Protein AF-A0A1V6BTS1-F1 (afdb_monomer_lite)

Secondary structure (DSSP, 8-state):
-----------------PPPPP--STTEEEEEEEEEE-----STT--SS---S--EEEEEETTT--EEEEE-BTTEEEEEEEESEEEEEEEEEEEEEPTTSS-EEEEEES---EEEEEPTTEEEEEEEEEE-----TT---------PPPHHHHHHHHHHHHHHT-TT-TTTTPEEEE-------------HHHHHHHHHHHHHHHHHHHHHHHHTT-HHHHHHHHHHHHHHHHHHHHHHHT-S-------HHHHHHHTT----HHHHHHHHHHHHHHHHHHHT---HHHHHT--HHHHHHHHHHHHHHHHHHHHHH-

Radius of gyration: 27.61 Å; chains: 1; bounding box: 52×54×92 Å

Sequence (318 aa):
MKHFLALLFIFSFIGCSTLPSPYKSGKTGCVAGKIRFITSRQFWSLKDGEYNDDIIVTVRNIATKKMYFNNSKNGYYFFYNLPIGDYELIKWRKKIELPGKDMSVYLSGDKITEKFSVSPASFTVLREVTAKVAIPKEFSYKNQVSYIYTDADIEEIKGAFTSNFDKKNQYQDYEWKYGSKSAISIEEKIPANQAINNLVSISDNDYISMEKLYKSGDFYLSFAFFHRILKNLLKAYYIKNVGENVTDTDDLKSLSDASKFEQSPDGAILFIDLTSLNETIKTGSADANFKNIFTKEYFQEYLNRVDQVRDKLKNLLK

pLDDT: mean 77.63, std 19.35, range [31.84, 98.5]

Foldseek 3Di:
DDDDPPPPPPPPCPPPVPFPQAPPPQFFFKEKEFEFEAEPDPDQNPDGDTPQWQKWWWKAFPPVRDIDIDIGDRRMTMDGGHGWHKMFGAKIWDWDDHPPDPDIAIDMQRDPGQMFTGGGLAYAYDYYHYDHDGDGPVDDDHDDDDDDDDVVRVVVRVVCCCPPPPVPCSSVVHHYDYRDCPPPPPPDPQPLLRLLVVLQVQLVVLLVVLVVCLVVVVLLVSLLSLLSNLVSLLQSLQCVQPRDPQDPDSQNLVSCVNSVPDDDPVLSVLSNVSSVSNVCSVVVVDDPVNSVCRGSVNSVVSVVSSVVSSVVSVVSSD

Structure (mmCIF, N/CA/C/O backbone):
data_AF-A0A1V6BTS1-F1
#
_entry.id   AF-A0A1V6BTS1-F1
#
loop_
_atom_site.group_PDB
_atom_site.id
_atom_site.type_symbol
_atom_site.label_atom_id
_atom_site.label_alt_id
_atom_site.label_comp_id
_atom_site.label_asym_id
_atom_site.label_entity_id
_atom_site.label_seq_id
_atom_site.pdbx_PDB_ins_code
_atom_site.Cartn_x
_atom_site.Cartn_y
_atom_site.Cartn_z
_atom_site.occupancy
_atom_site.B_iso_or_equiv
_atom_site.auth_seq_id
_atom_site.auth_comp_id
_atom_site.auth_asym_id
_atom_site.auth_atom_id
_atom_site.pdbx_PDB_model_num
ATOM 1 N N . MET A 1 1 ? 15.384 -34.020 64.892 1.00 40.88 1 MET A N 1
ATOM 2 C CA . MET A 1 1 ? 14.978 -33.855 63.477 1.00 40.88 1 MET A CA 1
ATOM 3 C C . MET A 1 1 ? 13.532 -33.360 63.478 1.00 40.88 1 MET A C 1
ATOM 5 O O . MET A 1 1 ? 12.642 -34.167 63.644 1.00 40.88 1 MET A O 1
ATOM 9 N N . LYS A 1 2 ? 13.235 -32.068 63.677 1.00 40.47 2 LYS A N 1
ATOM 10 C CA . LYS A 1 2 ? 13.241 -30.965 62.690 1.00 40.47 2 LYS A CA 1
ATOM 11 C C . LYS A 1 2 ? 12.577 -31.343 61.356 1.00 40.47 2 LYS A C 1
ATOM 13 O O . LYS A 1 2 ? 13.256 -31.437 60.343 1.00 40.47 2 LYS A O 1
ATOM 18 N N . HIS A 1 3 ? 11.259 -31.553 61.373 1.00 47.12 3 HIS A N 1
ATOM 19 C CA . HIS A 1 3 ? 10.451 -31.530 60.154 1.00 47.12 3 HIS A CA 1
ATOM 20 C C . HIS A 1 3 ? 10.033 -30.094 59.841 1.00 47.12 3 HIS A C 1
ATOM 22 O O . HIS A 1 3 ? 9.419 -29.397 60.645 1.00 47.12 3 HIS A O 1
ATOM 28 N N . PHE A 1 4 ? 10.487 -29.661 58.673 1.00 50.66 4 PHE A N 1
ATOM 29 C CA . PHE A 1 4 ? 10.397 -28.328 58.111 1.00 50.66 4 PHE A CA 1
ATOM 30 C C . PHE A 1 4 ? 9.001 -28.169 57.495 1.00 50.66 4 PHE A C 1
ATOM 32 O O . PHE A 1 4 ? 8.745 -28.622 56.382 1.00 50.66 4 PHE A O 1
ATOM 39 N N . LEU A 1 5 ? 8.074 -27.586 58.256 1.00 49.31 5 LEU A N 1
ATOM 40 C CA . LEU A 1 5 ? 6.754 -27.197 57.772 1.00 49.31 5 LEU A CA 1
ATOM 41 C C . LEU A 1 5 ? 6.925 -25.924 56.925 1.00 49.31 5 LEU A C 1
ATOM 43 O O . LEU A 1 5 ? 6.847 -24.806 57.430 1.00 49.31 5 LEU A O 1
ATOM 47 N N . ALA A 1 6 ? 7.252 -26.093 55.643 1.00 50.12 6 ALA A N 1
ATOM 48 C CA . ALA A 1 6 ? 7.292 -24.998 54.681 1.00 50.12 6 ALA A CA 1
ATOM 49 C C . ALA A 1 6 ? 5.851 -24.584 54.348 1.00 50.12 6 ALA A C 1
ATOM 51 O O . ALA A 1 6 ? 5.212 -25.134 53.453 1.00 50.12 6 ALA A O 1
ATOM 52 N N . LEU A 1 7 ? 5.329 -23.636 55.126 1.00 46.78 7 LEU A N 1
ATOM 53 C CA . LEU A 1 7 ? 4.065 -22.963 54.870 1.00 46.78 7 LEU A CA 1
ATOM 54 C C . LEU A 1 7 ? 4.216 -22.145 53.576 1.00 46.78 7 LEU A C 1
ATOM 56 O O . LEU A 1 7 ? 4.857 -21.094 53.551 1.00 46.78 7 LEU A O 1
ATOM 60 N N . LEU A 1 8 ? 3.669 -22.669 52.483 1.00 43.34 8 LEU A N 1
ATOM 61 C CA . LEU A 1 8 ? 3.636 -22.020 51.181 1.00 43.34 8 LEU A CA 1
ATOM 62 C C . LEU A 1 8 ? 2.639 -20.846 51.251 1.00 43.34 8 LEU A C 1
ATOM 64 O O . LEU A 1 8 ? 1.443 -21.014 51.025 1.00 43.34 8 LEU A O 1
ATOM 68 N N . PHE A 1 9 ? 3.117 -19.653 51.613 1.00 40.78 9 PHE A N 1
ATOM 69 C CA . PHE A 1 9 ? 2.358 -18.406 51.478 1.00 40.78 9 PHE A CA 1
ATOM 70 C C . PHE A 1 9 ? 2.196 -18.087 49.985 1.00 40.78 9 PHE A C 1
ATOM 72 O O . PHE A 1 9 ? 2.983 -17.351 49.392 1.00 40.78 9 PHE A O 1
ATOM 79 N N . ILE A 1 10 ? 1.164 -18.652 49.359 1.00 43.97 10 ILE A N 1
ATOM 80 C CA . ILE A 1 10 ? 0.647 -18.138 48.092 1.00 43.97 10 ILE A CA 1
ATOM 81 C C . ILE A 1 10 ? -0.065 -16.830 48.437 1.00 43.97 10 ILE A C 1
ATOM 83 O O . ILE A 1 10 ? -1.230 -16.816 48.828 1.00 43.97 10 ILE A O 1
ATOM 87 N N . PHE A 1 11 ? 0.660 -15.714 48.344 1.00 41.00 11 PHE A N 1
ATOM 88 C CA . PHE A 1 11 ? 0.036 -14.400 48.276 1.00 41.00 11 PHE A CA 1
ATOM 89 C C . PHE A 1 11 ? -0.753 -14.339 46.972 1.00 41.00 11 PHE A C 1
ATOM 91 O O . PHE A 1 11 ? -0.213 -14.055 45.903 1.00 41.00 11 PHE A O 1
ATOM 98 N N . SER A 1 12 ? -2.049 -14.616 47.067 1.00 39.50 12 SER A N 1
ATOM 99 C CA . SER A 1 12 ? -3.031 -14.211 46.075 1.00 39.50 12 SER A CA 1
ATOM 100 C C . SER A 1 12 ? -3.001 -12.685 46.017 1.00 39.50 12 SER A C 1
ATOM 102 O O . SER A 1 12 ? -3.729 -12.011 46.745 1.00 39.50 12 SER A O 1
ATOM 104 N N . PHE A 1 13 ? -2.126 -12.118 45.185 1.00 35.41 13 PHE A N 1
ATOM 105 C CA . PHE A 1 13 ? -2.240 -10.732 44.757 1.00 35.41 13 PHE A CA 1
ATOM 106 C C . PHE A 1 13 ? -3.528 -10.635 43.940 1.00 35.41 13 PHE A C 1
ATOM 108 O O . PHE A 1 13 ? -3.523 -10.706 42.713 1.00 35.41 13 PHE A O 1
ATOM 115 N N . ILE A 1 14 ? -4.657 -10.490 44.636 1.00 40.72 14 ILE A N 1
ATOM 116 C CA . ILE A 1 14 ? -5.854 -9.893 44.067 1.00 40.72 14 ILE A CA 1
ATOM 117 C C . ILE A 1 14 ? -5.424 -8.461 43.779 1.00 40.72 14 ILE A C 1
ATOM 119 O O . ILE A 1 14 ? -5.459 -7.597 44.654 1.00 40.72 14 ILE A O 1
ATOM 123 N N . GLY A 1 15 ? -4.881 -8.256 42.579 1.00 39.81 15 GLY A N 1
ATOM 124 C CA . GLY A 1 15 ? -4.493 -6.957 42.073 1.00 39.81 15 GLY A CA 1
ATOM 125 C C . GLY A 1 15 ? -5.742 -6.101 42.033 1.00 39.81 15 GLY A C 1
ATOM 126 O O . GLY A 1 15 ? -6.480 -6.110 41.053 1.00 39.81 15 GLY A O 1
ATOM 127 N N . CYS A 1 16 ? -6.009 -5.396 43.129 1.00 44.66 16 CYS A N 1
ATOM 128 C CA . CYS A 1 16 ? -6.958 -4.310 43.150 1.00 44.66 16 CYS A CA 1
ATOM 129 C C . CYS A 1 16 ? -6.375 -3.294 42.172 1.00 44.66 16 CYS A C 1
ATOM 131 O O . CYS A 1 16 ? -5.397 -2.618 42.485 1.00 44.66 16 CYS A O 1
ATOM 133 N N . SER A 1 17 ? -6.880 -3.291 40.938 1.00 50.47 17 SER A N 1
ATOM 134 C CA . SER A 1 17 ? -6.461 -2.375 39.887 1.00 50.47 17 SER A CA 1
ATOM 135 C C . SER A 1 17 ? -6.926 -0.980 40.291 1.00 50.47 17 SER A C 1
ATOM 137 O O . SER A 1 17 ? -7.981 -0.506 39.869 1.00 50.47 17 SER A O 1
ATOM 139 N N . THR A 1 18 ? -6.197 -0.353 41.209 1.00 60.31 18 THR A N 1
ATOM 140 C CA . THR A 1 18 ? -6.452 1.016 41.620 1.00 60.31 18 THR A CA 1
ATOM 141 C C . THR A 1 18 ? -6.135 1.894 40.427 1.00 60.31 18 THR A C 1
ATOM 143 O O . THR A 1 18 ? -4.997 1.891 39.950 1.00 60.31 18 THR A O 1
ATOM 146 N N . LEU A 1 19 ? -7.144 2.617 39.938 1.00 66.38 19 LEU A N 1
ATOM 147 C CA . LEU A 1 19 ? -6.950 3.651 38.931 1.00 66.38 19 LEU A CA 1
ATOM 148 C C . LEU A 1 19 ? -5.789 4.552 39.381 1.00 66.38 19 LEU A C 1
ATOM 150 O O . LEU A 1 19 ? -5.759 4.936 40.558 1.00 66.38 19 LEU A O 1
ATOM 154 N N . PRO A 1 20 ? -4.823 4.870 38.503 1.00 74.75 20 PRO A N 1
ATOM 155 C CA . PRO A 1 20 ? -3.784 5.814 38.864 1.00 74.75 20 PRO A CA 1
ATOM 156 C C . PRO A 1 20 ? -4.447 7.142 39.224 1.00 74.75 20 PRO A C 1
ATOM 158 O O . PRO A 1 20 ? -5.293 7.643 38.476 1.00 74.75 20 PRO A O 1
ATOM 161 N N . SER A 1 21 ? -4.064 7.704 40.371 1.00 75.38 21 SER A N 1
ATOM 162 C CA . SER A 1 21 ? -4.542 9.021 40.777 1.00 75.38 21 SER A CA 1
ATOM 163 C C . SER A 1 21 ? -4.259 10.032 39.658 1.00 75.38 21 SER A C 1
ATOM 165 O O . SER A 1 21 ? -3.164 9.996 39.077 1.00 75.38 21 SER A O 1
ATOM 167 N N . PRO A 1 22 ? -5.210 10.929 39.351 1.00 72.25 22 PRO A N 1
ATOM 168 C CA . PRO A 1 22 ? -5.028 11.943 38.326 1.00 72.25 22 PRO A CA 1
ATOM 169 C C . PRO A 1 22 ? -3.801 12.778 38.670 1.00 72.25 22 PRO A C 1
ATOM 171 O O . PRO A 1 22 ? -3.679 13.323 39.775 1.00 72.25 22 PRO A O 1
ATOM 174 N N . TYR A 1 23 ? -2.870 12.875 37.729 1.00 68.62 23 TYR A N 1
ATOM 175 C CA . TYR A 1 23 ? -1.690 13.693 37.927 1.00 68.62 23 TYR A CA 1
ATOM 176 C C . TYR A 1 23 ? -2.101 15.160 37.760 1.00 68.62 23 TYR A C 1
ATOM 178 O O . TYR A 1 23 ? -2.247 15.662 36.652 1.00 68.62 23 TYR A O 1
ATOM 186 N N . LYS A 1 24 ? -2.322 15.857 38.885 1.00 64.12 24 LYS A N 1
ATOM 187 C CA . LYS A 1 24 ? -2.791 17.260 38.932 1.00 64.12 24 LYS A CA 1
ATOM 188 C C . LYS A 1 24 ? -1.811 18.278 38.341 1.00 64.12 24 LYS A C 1
ATOM 190 O O . LYS A 1 24 ? -2.098 19.471 38.326 1.00 64.12 24 LYS A O 1
ATOM 195 N N . SER A 1 25 ? -0.638 17.847 37.882 1.00 64.25 25 SER A N 1
ATOM 196 C CA . SER A 1 25 ? 0.236 18.746 37.143 1.00 64.25 25 SER A CA 1
ATOM 197 C C . SER A 1 25 ? -0.404 18.996 35.776 1.00 64.25 25 SER A C 1
ATOM 199 O O . SER A 1 25 ? -0.748 18.039 35.084 1.00 64.25 25 SER A O 1
ATOM 201 N N . GLY A 1 26 ? -0.508 20.249 35.338 1.00 74.25 26 GLY A N 1
ATOM 202 C CA . GLY A 1 26 ? -0.934 20.604 33.977 1.00 74.25 26 GLY A CA 1
ATOM 203 C C . GLY A 1 26 ? 0.041 20.156 32.874 1.00 74.25 26 GLY A C 1
ATOM 204 O O . GLY A 1 26 ? 0.223 20.874 31.902 1.00 74.25 26 GLY A O 1
ATOM 205 N N . LYS A 1 27 ? 0.726 19.016 33.045 1.00 84.12 27 LYS A N 1
ATOM 206 C CA . LYS A 1 27 ? 1.720 18.424 32.138 1.00 84.12 27 LYS A CA 1
ATOM 207 C C . LYS A 1 27 ? 1.252 17.111 31.507 1.00 84.12 27 LYS A C 1
ATOM 209 O O . LYS A 1 27 ? 1.970 16.551 30.678 1.00 84.12 27 LYS A O 1
ATOM 214 N N . THR A 1 28 ? 0.086 16.606 31.903 1.00 86.81 28 THR A N 1
ATOM 215 C CA . THR A 1 28 ? -0.443 15.320 31.441 1.00 86.81 28 THR A CA 1
ATOM 216 C C . THR A 1 28 ? -1.925 15.400 31.094 1.00 86.81 28 THR A C 1
ATOM 218 O O . THR A 1 28 ? -2.654 16.226 31.644 1.00 86.81 28 THR A O 1
ATOM 221 N N . GLY A 1 29 ? -2.370 14.510 30.214 1.00 87.12 29 GLY A N 1
ATOM 222 C CA . GLY A 1 29 ? -3.775 14.294 29.885 1.00 87.12 29 GLY A CA 1
ATOM 223 C C . GLY A 1 29 ? -4.116 12.810 29.807 1.00 87.12 29 GLY A C 1
ATOM 224 O O . GLY A 1 29 ? -3.292 11.944 30.118 1.00 87.12 29 GLY A O 1
ATOM 225 N N . CYS A 1 30 ? -5.343 12.526 29.392 1.00 87.12 30 CYS A N 1
ATOM 226 C CA . CYS A 1 30 ? -5.847 11.181 29.180 1.00 87.12 30 CYS A CA 1
ATOM 227 C C . CYS A 1 30 ? -6.234 10.978 27.720 1.00 87.12 30 CYS A C 1
ATOM 229 O O . CYS A 1 30 ? -6.552 11.918 26.995 1.00 87.12 30 CYS A O 1
ATOM 231 N N . VAL A 1 31 ? -6.221 9.724 27.294 1.00 87.50 31 VAL A N 1
ATOM 232 C CA . VAL A 1 31 ? -6.699 9.313 25.977 1.00 87.50 31 VAL A CA 1
ATOM 233 C C . VAL A 1 31 ? -7.678 8.179 26.176 1.00 87.50 31 VAL A C 1
ATOM 235 O O . VAL A 1 31 ? -7.383 7.256 26.929 1.00 87.50 31 VAL A O 1
ATOM 238 N N . ALA A 1 32 ? -8.818 8.236 25.506 1.00 87.81 32 ALA A N 1
ATOM 239 C CA . ALA A 1 32 ? -9.811 7.176 25.520 1.00 87.81 32 ALA A CA 1
ATOM 240 C C . ALA A 1 32 ? -10.166 6.785 24.090 1.00 87.81 32 ALA A C 1
ATOM 242 O O . ALA A 1 32 ? -10.096 7.608 23.184 1.00 87.81 32 ALA A O 1
ATOM 243 N N . GLY A 1 33 ? -10.574 5.546 23.876 1.00 83.94 33 GLY A N 1
ATOM 244 C CA . GLY A 1 33 ? -11.120 5.134 22.592 1.00 83.94 33 GLY A CA 1
ATOM 245 C C . GLY A 1 33 ? -11.856 3.815 22.697 1.00 83.94 33 GLY A C 1
ATOM 246 O O . GLY A 1 33 ? -11.779 3.122 23.716 1.00 83.94 33 GLY A O 1
ATOM 247 N N . LYS A 1 34 ? -12.569 3.479 21.624 1.00 82.31 34 LYS A N 1
ATOM 248 C CA . LYS A 1 34 ? -13.300 2.221 21.484 1.00 82.31 34 LYS A CA 1
ATOM 249 C C . LYS A 1 34 ? -12.729 1.413 20.323 1.00 82.31 34 LYS A C 1
ATOM 251 O O . LYS A 1 34 ? -12.313 1.959 19.308 1.00 82.31 34 LYS A O 1
ATOM 256 N N . ILE A 1 35 ? -12.690 0.102 20.462 1.00 72.88 35 ILE A N 1
ATOM 257 C CA . ILE A 1 35 ? -12.295 -0.842 19.427 1.00 72.88 35 ILE A CA 1
ATOM 258 C C . ILE A 1 35 ? -13.428 -1.846 19.324 1.00 72.88 35 ILE A C 1
ATOM 260 O O . ILE A 1 35 ? -13.771 -2.486 20.317 1.00 72.88 35 ILE A O 1
ATOM 264 N N . ARG A 1 36 ? -13.995 -1.980 18.126 1.00 67.00 36 ARG A N 1
ATOM 265 C CA . ARG A 1 36 ? -14.950 -3.042 17.818 1.00 67.00 36 ARG A CA 1
ATOM 266 C C . ARG A 1 36 ? -14.344 -3.960 16.774 1.00 67.00 36 ARG A C 1
ATOM 268 O O . ARG A 1 36 ? -13.805 -3.527 15.761 1.00 67.00 36 ARG A O 1
ATOM 275 N N . PHE A 1 37 ? -14.475 -5.255 16.985 1.00 61.75 37 PHE A N 1
ATOM 276 C CA . PHE A 1 37 ? -14.142 -6.231 15.958 1.00 61.75 37 PHE A CA 1
ATOM 277 C C . PHE A 1 37 ? -15.428 -6.693 15.307 1.00 61.75 37 PHE A C 1
ATOM 279 O O . PHE A 1 37 ? -16.302 -7.210 15.990 1.00 61.75 37 PHE A O 1
ATOM 286 N N . ILE A 1 38 ? -15.533 -6.505 13.993 1.00 56.88 38 ILE A N 1
ATOM 287 C CA . ILE A 1 38 ? -16.651 -7.029 13.217 1.00 56.88 38 ILE A CA 1
ATOM 288 C C . ILE A 1 38 ? -16.051 -7.969 12.184 1.00 56.88 38 ILE A C 1
ATOM 290 O O . ILE A 1 38 ? -15.598 -7.545 11.121 1.00 56.88 38 ILE A O 1
ATOM 294 N N . THR A 1 39 ? -16.015 -9.258 12.507 1.00 53.97 39 THR A N 1
ATOM 295 C CA . THR A 1 39 ? -15.678 -10.289 11.527 1.00 53.97 39 THR A CA 1
ATOM 296 C C . THR A 1 39 ? -16.950 -10.671 10.783 1.00 53.97 39 THR A C 1
ATOM 298 O O . THR A 1 39 ? -17.982 -10.882 11.407 1.00 53.97 39 THR A O 1
ATOM 301 N N . SER A 1 40 ? -16.893 -10.753 9.455 1.00 41.78 40 SER A N 1
ATOM 302 C CA . SER A 1 40 ? -18.014 -11.216 8.622 1.00 41.78 40 SER A CA 1
ATOM 303 C C . SER A 1 40 ? -17.833 -12.656 8.126 1.00 41.78 40 SER A C 1
ATOM 305 O O . SER A 1 40 ? -18.434 -13.044 7.123 1.00 41.78 40 SER A O 1
ATOM 307 N N . ARG A 1 41 ? -16.937 -13.442 8.748 1.00 47.78 41 ARG A N 1
ATOM 308 C CA . ARG A 1 41 ? -16.562 -14.778 8.260 1.00 47.78 41 ARG A CA 1
ATOM 309 C C . ARG A 1 41 ? -16.314 -15.782 9.380 1.00 47.78 41 ARG A C 1
ATOM 311 O O . ARG A 1 41 ? -15.470 -15.571 10.244 1.00 47.78 41 ARG A O 1
ATOM 318 N N . GLN A 1 42 ? -16.911 -16.959 9.202 1.00 45.56 42 GLN A N 1
ATOM 319 C CA . GLN A 1 42 ? -16.630 -18.192 9.935 1.00 45.56 42 GLN A CA 1
ATOM 320 C C . GLN A 1 42 ? -15.355 -18.872 9.407 1.00 45.56 42 GLN A C 1
ATOM 322 O O . GLN A 1 42 ? -15.416 -19.897 8.733 1.00 45.56 42 GLN A O 1
ATOM 327 N N . PHE A 1 43 ? -14.175 -18.317 9.671 1.00 41.59 43 PHE A N 1
ATOM 328 C CA . PHE A 1 43 ? -12.934 -19.086 9.519 1.00 41.59 43 PHE A CA 1
ATOM 329 C C . PHE A 1 43 ? -12.445 -19.508 10.910 1.00 41.59 43 PHE A C 1
ATOM 331 O O . PHE A 1 43 ? -12.299 -18.684 11.806 1.00 41.59 43 PHE A O 1
ATOM 338 N N . TRP A 1 44 ? -12.183 -20.809 11.085 1.00 45.78 44 TRP A N 1
ATOM 339 C CA . TRP A 1 44 ? -11.448 -21.363 12.233 1.00 45.78 44 TRP A CA 1
ATOM 340 C C . TRP A 1 44 ? -12.115 -21.145 13.598 1.00 45.78 44 TRP A C 1
ATOM 342 O O . TRP A 1 44 ? -11.451 -20.788 14.568 1.00 45.78 44 TRP A O 1
ATOM 352 N N . SER A 1 45 ? -13.426 -21.386 13.702 1.00 48.19 45 SER A N 1
ATOM 353 C CA . SER A 1 45 ? -14.199 -21.265 14.956 1.00 48.19 45 SER A CA 1
ATOM 354 C C . SER A 1 45 ? -14.207 -19.871 15.607 1.00 48.19 45 SER A C 1
ATOM 356 O O . SER A 1 45 ? -14.729 -19.719 16.712 1.00 48.19 45 SER A O 1
ATOM 358 N N . LEU A 1 46 ? -13.709 -18.841 14.913 1.00 48.00 46 LEU A N 1
ATOM 359 C CA . LEU A 1 46 ? -14.021 -17.455 15.241 1.00 48.00 46 LEU A CA 1
ATOM 360 C C . LEU A 1 46 ? -15.516 -17.260 14.973 1.00 48.00 46 LEU A C 1
ATOM 362 O O . LEU A 1 46 ? -15.963 -17.302 13.827 1.00 48.00 46 LEU A O 1
ATOM 366 N N . LYS A 1 47 ? -16.305 -17.172 16.045 1.00 51.28 47 LYS A N 1
ATOM 367 C CA . LYS A 1 47 ? -17.718 -16.814 15.947 1.00 51.28 47 LYS A CA 1
ATOM 368 C C . LYS A 1 47 ? -17.806 -15.342 15.567 1.00 51.28 47 LYS A C 1
ATOM 370 O O . LYS A 1 47 ? -17.059 -14.538 16.118 1.00 51.28 47 LYS A O 1
ATOM 375 N N . ASP A 1 48 ? -18.746 -14.997 14.695 1.00 45.38 48 ASP A N 1
ATOM 376 C CA . ASP A 1 48 ? -19.120 -13.599 14.510 1.00 45.38 48 ASP A CA 1
ATOM 377 C C . ASP A 1 48 ? -19.471 -13.015 15.886 1.00 45.38 48 ASP A C 1
ATOM 379 O O . ASP A 1 48 ? -20.286 -13.572 16.628 1.00 45.38 48 ASP A O 1
ATOM 383 N N . GLY A 1 49 ? -18.773 -11.953 16.273 1.00 53.16 49 GLY A N 1
ATOM 384 C CA . GLY A 1 49 ? -18.882 -11.401 17.613 1.00 53.16 49 GLY A CA 1
ATOM 385 C C . GLY A 1 49 ? -17.893 -10.275 17.863 1.00 53.16 49 GLY A C 1
ATOM 386 O O . GLY A 1 49 ? -16.867 -10.151 17.193 1.00 53.16 49 GLY A O 1
ATOM 387 N N . GLU A 1 50 ? -18.218 -9.443 18.846 1.00 57.72 50 GLU A N 1
ATOM 388 C CA . GLU A 1 50 ? -17.364 -8.341 19.262 1.00 57.72 50 GLU A CA 1
ATOM 389 C C . GLU A 1 50 ? -16.233 -8.859 20.168 1.00 57.72 50 GLU A C 1
ATOM 391 O O . GLU A 1 50 ? -16.447 -9.271 21.309 1.00 57.72 50 GLU A O 1
ATOM 396 N N . TYR A 1 51 ? -15.001 -8.852 19.659 1.00 65.25 51 TYR A N 1
ATOM 397 C CA . TYR A 1 51 ? -13.806 -9.222 20.423 1.00 65.25 51 TYR A CA 1
ATOM 398 C C . TYR A 1 51 ? -13.274 -8.022 21.201 1.00 65.25 51 TYR A C 1
ATOM 400 O O . TYR A 1 51 ? -12.322 -7.371 20.788 1.00 65.25 51 TYR A O 1
ATOM 408 N N . ASN A 1 52 ? -13.915 -7.722 22.320 1.00 66.06 52 ASN A N 1
ATOM 409 C CA . ASN A 1 52 ? -13.779 -6.437 22.997 1.00 66.06 52 ASN A CA 1
ATOM 410 C C . ASN A 1 52 ? -12.665 -6.394 24.075 1.00 66.06 52 ASN A C 1
ATOM 412 O O . ASN A 1 52 ? -12.175 -5.322 24.440 1.00 66.06 52 ASN A O 1
ATOM 416 N N . ASP A 1 53 ? -12.188 -7.539 24.555 1.00 71.62 53 ASP A N 1
ATOM 417 C CA . ASP A 1 53 ? -11.241 -7.604 25.680 1.00 71.62 53 ASP A CA 1
ATOM 418 C C . ASP A 1 53 ? -9.799 -7.900 25.264 1.00 71.62 53 ASP A C 1
ATOM 420 O O . ASP A 1 53 ? -9.560 -8.480 24.209 1.00 71.62 53 ASP A O 1
ATOM 424 N N . ASP A 1 54 ? -8.832 -7.528 26.106 1.00 79.12 54 ASP A N 1
ATOM 425 C CA . ASP A 1 54 ? -7.381 -7.775 25.989 1.00 79.12 54 ASP A CA 1
ATOM 426 C C . ASP A 1 54 ? -6.749 -7.404 24.640 1.00 79.12 54 ASP A C 1
ATOM 428 O O . ASP A 1 54 ? -5.818 -8.058 24.154 1.00 79.12 54 ASP A O 1
ATOM 432 N N . ILE A 1 55 ? -7.257 -6.354 24.003 1.00 77.44 55 ILE A N 1
ATOM 433 C CA . ILE A 1 55 ? -6.613 -5.768 22.836 1.00 77.44 55 ILE A CA 1
ATOM 434 C C . ILE A 1 55 ? -5.507 -4.850 23.353 1.00 77.44 55 ILE A C 1
ATOM 436 O O . ILE A 1 55 ? -5.784 -3.823 23.968 1.00 77.44 55 ILE A O 1
ATOM 440 N N . ILE A 1 56 ? -4.247 -5.190 23.096 1.00 83.56 56 ILE A N 1
ATOM 441 C CA . ILE A 1 56 ? -3.113 -4.325 23.432 1.00 83.56 56 ILE A CA 1
ATOM 442 C C . ILE A 1 56 ? -3.107 -3.167 22.445 1.00 83.56 56 ILE A C 1
ATOM 444 O O . ILE A 1 56 ? -2.792 -3.377 21.278 1.00 83.56 56 ILE A O 1
ATOM 448 N N . VAL A 1 57 ? -3.400 -1.960 22.904 1.00 83.75 57 VAL A N 1
ATOM 449 C CA . VAL A 1 57 ? -3.341 -0.710 22.145 1.00 83.75 57 VAL A CA 1
ATOM 450 C C . VAL A 1 57 ? -1.995 -0.041 22.387 1.00 83.75 57 VAL A C 1
ATOM 452 O O . VAL A 1 57 ? -1.512 0.011 23.516 1.00 83.75 57 VAL A O 1
ATOM 455 N N . THR A 1 58 ? -1.362 0.465 21.331 1.00 87.81 58 THR A N 1
ATOM 456 C CA . THR A 1 58 ? -0.052 1.121 21.391 1.00 87.81 58 THR A CA 1
ATOM 457 C C . THR A 1 58 ? -0.108 2.504 20.767 1.00 87.81 58 THR A C 1
ATOM 459 O O . THR A 1 58 ? -0.386 2.634 19.573 1.00 87.81 58 THR A O 1
ATOM 462 N N . VAL A 1 59 ? 0.246 3.520 21.554 1.00 88.19 59 VAL A N 1
ATOM 463 C CA . VAL A 1 59 ? 0.443 4.897 21.081 1.00 88.19 59 VAL A CA 1
ATOM 464 C C . VAL A 1 59 ? 1.916 5.287 21.208 1.00 88.19 59 VAL A C 1
ATOM 466 O O . VAL A 1 59 ? 2.611 4.837 22.121 1.00 88.19 59 VAL A O 1
ATOM 469 N N . ARG A 1 60 ? 2.415 6.127 20.302 1.00 91.19 60 ARG A N 1
ATOM 470 C CA . ARG A 1 60 ? 3.782 6.662 20.326 1.00 91.19 60 ARG A CA 1
ATOM 471 C C . ARG A 1 60 ? 3.750 8.168 20.312 1.00 91.19 60 ARG A C 1
ATOM 473 O O . ARG A 1 60 ? 3.124 8.766 19.450 1.00 91.19 60 ARG A O 1
ATOM 480 N N . ASN A 1 61 ? 4.476 8.772 21.239 1.00 91.62 61 ASN A N 1
ATOM 481 C CA . ASN A 1 61 ? 4.715 10.203 21.217 1.00 91.62 61 ASN A CA 1
ATOM 482 C C . ASN A 1 61 ? 5.605 10.544 20.006 1.00 91.62 61 ASN A C 1
ATOM 484 O O . ASN A 1 61 ? 6.684 9.970 19.842 1.00 91.62 61 ASN A O 1
ATOM 488 N N . ILE A 1 62 ? 5.158 11.457 19.145 1.00 85.81 62 ILE A N 1
ATOM 489 C CA . ILE A 1 62 ? 5.801 11.748 17.856 1.00 85.81 62 ILE A CA 1
ATOM 490 C C . ILE A 1 62 ? 7.180 12.382 18.052 1.00 85.81 62 ILE A C 1
ATOM 492 O O . ILE A 1 62 ? 8.109 12.034 17.317 1.00 85.81 62 ILE A O 1
ATOM 496 N N . ALA A 1 63 ? 7.321 13.271 19.038 1.00 87.19 63 ALA A N 1
ATOM 497 C CA . ALA A 1 63 ? 8.563 13.993 19.306 1.00 87.19 63 ALA A CA 1
ATOM 498 C C . ALA A 1 63 ? 9.617 13.088 19.959 1.00 87.19 63 ALA A C 1
ATOM 500 O O . ALA A 1 63 ? 10.739 12.977 19.475 1.00 87.19 63 ALA A O 1
ATOM 501 N N . THR A 1 64 ? 9.243 12.394 21.034 1.00 92.88 64 THR A N 1
ATOM 502 C CA . THR A 1 64 ? 10.177 11.588 21.842 1.00 92.88 64 THR A CA 1
ATOM 503 C C . THR A 1 64 ? 10.341 10.154 21.345 1.00 92.88 64 THR A C 1
ATOM 505 O O . THR A 1 64 ? 11.199 9.430 21.839 1.00 92.88 64 THR A O 1
ATOM 508 N N . LYS A 1 65 ? 9.483 9.706 20.418 1.00 91.38 65 LYS A N 1
ATOM 509 C CA . LYS A 1 65 ? 9.362 8.311 19.957 1.00 91.38 65 LYS A CA 1
ATOM 510 C C . LYS A 1 65 ? 9.040 7.293 21.061 1.00 91.38 65 LYS A C 1
ATOM 512 O O . LYS A 1 65 ? 9.008 6.094 20.784 1.00 91.38 65 LYS A O 1
ATOM 517 N N . LYS A 1 66 ? 8.742 7.740 22.286 1.00 92.38 66 LYS A N 1
ATOM 518 C CA . LYS A 1 66 ? 8.375 6.875 23.412 1.00 92.38 66 LYS A CA 1
ATOM 519 C C . LYS A 1 66 ? 7.028 6.196 23.159 1.00 92.38 66 LYS A C 1
ATOM 521 O O . LYS A 1 66 ? 6.074 6.851 22.740 1.00 92.38 66 LYS A O 1
ATOM 526 N N . MET A 1 67 ? 6.963 4.894 23.431 1.00 91.31 67 MET A N 1
ATOM 527 C CA . MET A 1 67 ? 5.762 4.071 23.270 1.00 91.31 67 MET A CA 1
ATOM 528 C C . MET A 1 67 ? 5.033 3.872 24.599 1.00 91.31 67 MET A C 1
ATOM 530 O O . MET A 1 67 ? 5.663 3.742 25.649 1.00 91.31 67 MET A O 1
ATOM 534 N N . TYR A 1 68 ? 3.709 3.802 24.523 1.00 91.06 68 TYR A N 1
ATOM 535 C CA . TYR A 1 68 ? 2.809 3.541 25.639 1.00 91.06 68 TYR A CA 1
ATOM 536 C C . TYR A 1 68 ? 1.841 2.435 25.238 1.00 91.06 68 TYR A C 1
ATOM 538 O O . TYR A 1 68 ? 1.378 2.401 24.097 1.00 91.06 68 TYR A O 1
ATOM 546 N N . PHE A 1 69 ? 1.526 1.549 26.181 1.00 91.19 69 PHE A N 1
ATOM 547 C CA . PHE A 1 69 ? 0.707 0.362 25.948 1.00 91.19 69 PHE A CA 1
ATOM 548 C C . PHE A 1 69 ? -0.425 0.306 26.965 1.00 91.19 69 PHE A C 1
ATOM 550 O O . PHE A 1 69 ? -0.196 0.585 28.141 1.00 91.19 69 PHE A O 1
ATOM 557 N N . ASN A 1 70 ? -1.623 -0.072 26.527 1.00 88.56 70 ASN A N 1
ATOM 558 C CA . ASN A 1 70 ? -2.690 -0.455 27.442 1.00 88.56 70 ASN A CA 1
ATOM 559 C C . ASN A 1 70 ? -3.576 -1.545 26.839 1.00 88.56 70 ASN A C 1
ATOM 561 O O . ASN A 1 70 ? -3.664 -1.660 25.621 1.00 88.56 70 ASN A O 1
ATOM 565 N N . ASN A 1 71 ? -4.223 -2.334 27.687 1.00 86.62 71 ASN A N 1
ATOM 566 C CA . ASN A 1 71 ? -5.196 -3.332 27.271 1.00 86.62 71 ASN A CA 1
ATOM 567 C C . ASN A 1 71 ? -6.586 -2.707 27.196 1.00 86.62 71 ASN A C 1
ATOM 569 O O . ASN A 1 71 ? -6.959 -1.896 28.047 1.00 86.62 71 ASN A O 1
ATOM 573 N N . SER A 1 72 ? -7.361 -3.110 26.195 1.00 83.88 72 SER A N 1
ATOM 574 C CA . SER A 1 72 ? -8.786 -2.828 26.180 1.00 83.88 72 SER A CA 1
ATOM 575 C C . SER A 1 72 ? -9.520 -3.653 27.237 1.00 83.88 72 SER A C 1
ATOM 577 O O . SER A 1 72 ? -9.113 -4.761 27.595 1.00 83.88 72 SER A O 1
ATOM 579 N N . LYS A 1 73 ? -10.648 -3.116 27.688 1.00 82.50 73 LYS A N 1
ATOM 580 C CA . LYS A 1 73 ? -11.643 -3.798 28.502 1.00 82.50 73 LYS A CA 1
ATOM 581 C C . LYS A 1 73 ? -13.027 -3.391 28.006 1.00 82.50 73 LYS A C 1
ATOM 583 O O . LYS A 1 73 ? -13.333 -2.204 27.916 1.00 82.50 73 LYS A O 1
ATOM 588 N N . ASN A 1 74 ? -13.847 -4.372 27.663 1.00 81.06 74 ASN A N 1
ATOM 589 C CA . ASN A 1 74 ? -15.146 -4.247 27.012 1.00 81.06 74 ASN A CA 1
ATOM 590 C C . ASN A 1 74 ? -15.107 -3.374 25.746 1.00 81.06 74 ASN A C 1
ATOM 592 O O . ASN A 1 74 ? -16.058 -2.669 25.437 1.00 81.06 74 ASN A O 1
ATOM 596 N N . GLY A 1 75 ? -13.995 -3.406 25.013 1.00 76.69 75 GLY A N 1
ATOM 597 C CA . GLY A 1 75 ? -13.790 -2.677 23.763 1.00 76.69 75 GLY A CA 1
ATOM 598 C C . GLY A 1 75 ? -13.193 -1.297 23.996 1.00 76.69 75 GLY A C 1
ATOM 599 O O . GLY A 1 75 ? -12.734 -0.666 23.054 1.00 76.69 75 GLY A O 1
ATOM 600 N N . TYR A 1 76 ? -13.121 -0.831 25.241 1.00 83.12 76 TYR A N 1
ATOM 601 C CA . TYR A 1 76 ? -12.607 0.491 25.575 1.00 83.12 76 TYR A CA 1
ATOM 602 C C . TYR A 1 76 ? -11.164 0.416 26.040 1.00 83.12 76 TYR A C 1
ATOM 604 O O . TYR A 1 76 ? -10.795 -0.483 26.791 1.00 83.12 76 TYR A O 1
ATOM 612 N N . TYR A 1 77 ? -10.349 1.385 25.650 1.00 86.56 77 TYR A N 1
ATOM 613 C CA . TYR A 1 77 ? -9.000 1.555 26.177 1.00 86.56 77 TYR A CA 1
ATOM 614 C C . TYR A 1 77 ? -8.823 2.974 26.703 1.00 86.56 77 TYR A C 1
ATOM 616 O O . TYR A 1 77 ? -9.373 3.927 26.153 1.00 86.56 77 TYR A O 1
ATOM 624 N N . PHE A 1 78 ? -8.030 3.106 27.765 1.00 87.69 78 PHE A N 1
ATOM 625 C CA . PHE A 1 78 ? -7.784 4.380 28.432 1.00 87.69 78 PHE A CA 1
ATOM 626 C C . PHE A 1 78 ? -6.300 4.529 28.727 1.00 87.69 78 PHE A C 1
ATOM 628 O O . PHE A 1 78 ? -5.747 3.731 29.469 1.00 87.69 78 PHE A O 1
ATOM 635 N N . PHE A 1 79 ? -5.629 5.541 28.199 1.00 87.69 79 PHE A N 1
ATOM 636 C CA . PHE A 1 79 ? -4.293 5.906 28.657 1.00 87.69 79 PHE A CA 1
ATOM 637 C C . PHE A 1 79 ? -4.409 7.042 29.662 1.00 87.69 79 PHE A C 1
ATOM 639 O O . PHE A 1 79 ? -4.904 8.118 29.333 1.00 87.69 79 PHE A O 1
ATOM 646 N N . TYR A 1 80 ? -3.929 6.802 30.875 1.00 87.75 80 TYR A N 1
ATOM 647 C CA . TYR A 1 80 ? -3.916 7.786 31.950 1.00 87.75 80 TYR A CA 1
ATOM 648 C C . TYR A 1 80 ? -2.557 8.470 32.026 1.00 87.75 80 TYR A C 1
ATOM 650 O O . TYR A 1 80 ? -1.525 7.830 31.810 1.00 87.75 80 TYR A O 1
ATOM 658 N N . ASN A 1 81 ? -2.554 9.745 32.412 1.00 87.00 81 ASN A N 1
ATOM 659 C CA . ASN A 1 81 ? -1.340 10.509 32.699 1.00 87.00 81 ASN A CA 1
ATOM 660 C C . ASN A 1 81 ? -0.320 10.508 31.539 1.00 87.00 81 ASN A C 1
ATOM 662 O O . ASN A 1 81 ? 0.894 10.471 31.762 1.00 87.00 81 ASN A O 1
ATOM 666 N N . LEU A 1 82 ? -0.796 10.552 30.291 1.00 87.38 82 LEU A N 1
ATOM 667 C CA . LEU A 1 82 ? 0.081 10.712 29.134 1.00 87.38 82 LEU A CA 1
ATOM 668 C C . LEU A 1 82 ? 0.680 12.120 29.136 1.00 87.38 82 LEU A C 1
ATOM 670 O O . LEU A 1 82 ? -0.073 13.082 29.297 1.00 87.38 82 LEU A O 1
ATOM 674 N N . PRO A 1 83 ? 2.000 12.278 28.933 1.00 90.38 83 PRO A N 1
ATOM 675 C CA . PRO A 1 83 ? 2.599 13.595 28.752 1.00 90.38 83 PRO A CA 1
ATOM 676 C C . PRO A 1 83 ? 1.916 14.374 27.628 1.00 90.38 83 PRO A C 1
ATOM 678 O O . PRO A 1 83 ? 1.554 13.794 26.605 1.00 90.38 83 PRO A O 1
ATOM 681 N N . ILE A 1 84 ? 1.769 15.684 27.790 1.00 86.19 84 ILE A N 1
ATOM 682 C CA . ILE A 1 84 ? 1.264 16.550 26.717 1.00 86.19 84 ILE A CA 1
ATOM 683 C C . ILE A 1 84 ? 2.153 16.422 25.479 1.00 86.19 84 ILE A C 1
ATOM 685 O O . ILE A 1 84 ? 3.378 16.319 25.577 1.00 86.19 84 ILE A O 1
ATOM 689 N N . GLY A 1 85 ? 1.523 16.446 24.311 1.00 86.94 85 GLY A N 1
ATOM 690 C CA . GLY A 1 85 ? 2.206 16.441 23.026 1.00 86.94 85 GLY A CA 1
ATOM 691 C C . GLY A 1 85 ? 1.409 15.710 21.963 1.00 86.94 85 GLY A C 1
ATOM 692 O 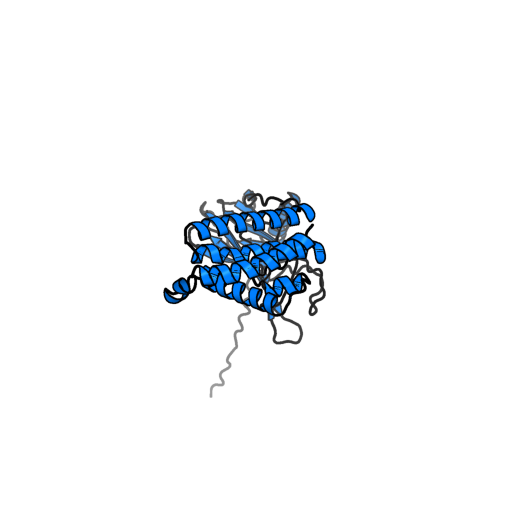O . GLY A 1 85 ? 0.272 15.293 22.193 1.00 86.94 85 GLY A O 1
ATOM 693 N N . ASP A 1 86 ? 2.040 15.542 20.808 1.00 85.31 86 ASP A N 1
ATOM 694 C CA . ASP A 1 86 ? 1.453 14.824 19.689 1.00 85.31 86 ASP A CA 1
ATOM 695 C C . ASP A 1 86 ? 1.826 13.351 19.734 1.00 85.31 86 ASP A C 1
ATOM 697 O O . ASP A 1 86 ? 2.963 12.963 20.025 1.00 85.31 86 ASP A O 1
ATOM 701 N N . TYR A 1 87 ? 0.848 12.528 19.409 1.00 87.25 87 TYR A N 1
ATOM 702 C CA . TYR A 1 87 ? 0.931 11.088 19.418 1.00 87.25 87 TYR A CA 1
ATOM 703 C C . TYR A 1 87 ? 0.436 10.539 18.100 1.00 87.25 87 TYR A C 1
ATOM 705 O O . TYR A 1 87 ? -0.340 11.165 17.383 1.00 87.25 87 TYR A O 1
ATOM 713 N N . GLU A 1 88 ? 0.871 9.328 17.811 1.00 85.19 88 GLU A N 1
ATOM 714 C CA . GLU A 1 88 ? 0.239 8.474 16.832 1.00 85.19 88 GLU A CA 1
ATOM 715 C C . GLU A 1 88 ? -0.209 7.181 17.508 1.00 85.19 88 GLU A C 1
ATOM 717 O O . GLU A 1 88 ? 0.562 6.539 18.229 1.00 85.19 88 GLU A O 1
ATOM 722 N N . LEU A 1 89 ? -1.459 6.787 17.284 1.00 82.19 89 LEU A N 1
ATOM 723 C CA . LEU A 1 89 ? -1.851 5.394 17.443 1.00 82.19 89 LEU A CA 1
ATOM 724 C C . LEU A 1 89 ? -1.022 4.616 16.418 1.00 82.19 89 LEU A C 1
ATOM 726 O O . LEU A 1 89 ? -0.931 5.061 15.282 1.00 82.19 89 LEU A O 1
ATOM 730 N N . ILE A 1 90 ? -0.329 3.549 16.819 1.00 77.06 90 ILE A N 1
ATOM 731 C CA . ILE A 1 90 ? 0.507 2.763 15.891 1.00 77.06 90 ILE A CA 1
ATOM 732 C C . ILE A 1 90 ? -0.142 1.423 15.602 1.00 77.06 90 ILE A C 1
ATOM 734 O O . ILE A 1 90 ? -0.147 0.944 14.470 1.00 77.06 90 ILE A O 1
ATOM 738 N N . LYS A 1 91 ? -0.573 0.754 16.670 1.00 72.81 91 LYS A N 1
ATOM 739 C CA . LYS A 1 91 ? -0.866 -0.665 16.614 1.00 72.81 91 LYS A CA 1
ATOM 740 C C . LYS A 1 91 ? -1.883 -1.039 17.664 1.00 72.81 91 LYS A C 1
ATOM 742 O O . LYS A 1 91 ? -1.872 -0.513 18.772 1.00 72.81 91 LYS A O 1
ATOM 747 N N . TRP A 1 92 ? -2.688 -2.028 17.323 1.00 70.56 92 TRP A N 1
ATOM 748 C CA . TRP A 1 92 ? -3.384 -2.842 18.298 1.00 70.56 92 TRP A CA 1
ATOM 749 C C . TRP A 1 92 ? -3.082 -4.323 18.036 1.00 70.56 92 TRP A C 1
ATOM 751 O O . TRP A 1 92 ? -2.778 -4.701 16.900 1.00 70.56 92 TRP A O 1
ATOM 761 N N . ARG A 1 93 ? -3.091 -5.159 19.079 1.00 70.25 93 ARG A N 1
ATOM 762 C CA . ARG A 1 93 ? -2.903 -6.616 18.974 1.00 70.25 93 ARG A CA 1
ATOM 763 C C . ARG A 1 93 ? -3.884 -7.348 19.878 1.00 70.25 93 ARG A C 1
ATOM 765 O O . ARG A 1 93 ? -3.879 -7.096 21.075 1.00 70.25 93 ARG A O 1
ATOM 772 N N . LYS A 1 94 ? -4.634 -8.312 19.347 1.00 73.62 94 LYS A N 1
ATOM 773 C CA . LYS A 1 94 ? -5.352 -9.311 20.152 1.00 73.62 94 LYS A CA 1
ATOM 774 C C . LYS A 1 94 ? -4.732 -10.676 19.901 1.00 73.62 94 LYS A C 1
ATOM 776 O O . LYS A 1 94 ? -4.624 -11.100 18.752 1.00 73.62 94 LYS A O 1
ATOM 781 N N . LYS A 1 95 ? -4.315 -11.353 20.970 1.00 73.62 95 LYS A N 1
ATOM 782 C CA . LYS A 1 95 ? -3.958 -12.773 20.924 1.00 73.62 95 LYS A CA 1
ATOM 783 C C . LYS A 1 95 ? -5.250 -13.582 21.043 1.00 73.62 95 LYS A C 1
ATOM 785 O O . LYS A 1 95 ? -6.037 -13.340 21.955 1.00 73.62 95 LYS A O 1
ATOM 790 N N . ILE A 1 96 ? -5.461 -14.515 20.127 1.00 69.31 96 ILE A N 1
ATOM 791 C CA . ILE A 1 96 ? -6.544 -15.492 20.175 1.00 69.31 96 ILE A CA 1
ATOM 792 C C . ILE A 1 96 ? -5.904 -16.864 20.320 1.00 69.31 96 ILE A C 1
ATOM 794 O O . ILE A 1 96 ? -5.108 -17.274 19.475 1.00 69.31 96 ILE A O 1
ATOM 798 N N . GLU A 1 97 ? -6.240 -17.554 21.402 1.00 69.69 97 GLU A N 1
ATOM 799 C CA . GLU A 1 97 ? -5.865 -18.949 21.611 1.00 69.69 97 GLU A CA 1
ATOM 800 C C . GLU A 1 97 ? -6.963 -19.836 21.030 1.00 69.69 97 GLU A C 1
ATOM 802 O O . GLU A 1 97 ? -8.149 -19.627 21.296 1.00 69.69 97 GLU A O 1
ATOM 807 N N . LEU A 1 98 ? -6.579 -20.783 20.174 1.00 62.50 98 LEU A N 1
ATOM 808 C CA . LEU A 1 98 ? -7.536 -21.680 19.536 1.00 62.50 98 LEU A CA 1
ATOM 809 C C . LEU A 1 98 ? -7.828 -22.874 20.459 1.00 62.50 98 LEU A C 1
ATOM 811 O O . LEU A 1 98 ? -6.884 -23.483 20.968 1.00 62.50 98 LEU A O 1
ATOM 815 N N . PRO A 1 99 ? -9.103 -23.262 20.653 1.00 61.03 99 PRO A N 1
ATOM 816 C CA . PRO A 1 99 ? -9.441 -24.422 21.469 1.00 61.03 99 PRO A CA 1
ATOM 817 C C . PRO A 1 99 ? -8.733 -25.689 20.970 1.00 61.03 99 PRO A C 1
ATOM 819 O O . PRO A 1 99 ? -8.812 -26.030 19.789 1.00 61.03 99 PRO A O 1
ATOM 822 N N . GLY A 1 100 ? -8.053 -26.395 21.876 1.00 66.62 100 GLY A N 1
ATOM 823 C CA . GLY A 1 100 ? -7.435 -27.693 21.586 1.00 66.62 100 GLY A CA 1
ATOM 824 C C . GLY A 1 100 ? -6.194 -27.652 20.686 1.00 66.62 100 GLY A C 1
ATOM 825 O O . GLY A 1 100 ? -5.825 -28.691 20.142 1.00 66.62 100 GLY A O 1
ATOM 826 N N . LYS A 1 101 ? -5.549 -26.490 20.503 1.00 55.41 101 LYS A N 1
ATOM 827 C CA . LYS A 1 101 ? -4.279 -26.373 19.768 1.00 55.41 101 LYS A CA 1
ATOM 828 C C . LYS A 1 101 ? -3.283 -25.492 20.525 1.00 55.41 101 LYS A C 1
ATOM 830 O O . LYS A 1 101 ? -3.657 -24.420 20.987 1.00 55.41 101 LYS A O 1
ATOM 835 N N . ASP A 1 102 ? -2.000 -25.864 20.511 1.00 61.91 102 ASP A N 1
ATOM 836 C CA . ASP A 1 102 ? -0.861 -25.014 20.919 1.00 61.91 102 ASP A CA 1
ATOM 837 C C . ASP A 1 102 ? -0.593 -23.895 19.890 1.00 61.91 102 ASP A C 1
ATOM 839 O O . ASP A 1 102 ? 0.533 -23.637 19.465 1.00 61.91 102 ASP A O 1
ATOM 843 N N . MET A 1 103 ? -1.652 -23.252 19.402 1.00 45.62 103 MET A N 1
ATOM 844 C CA . MET A 1 103 ? -1.588 -22.264 18.336 1.00 45.62 103 MET A CA 1
ATOM 845 C C . MET A 1 103 ? -2.266 -20.977 18.785 1.00 45.62 103 MET A C 1
ATOM 847 O O . MET A 1 103 ? -3.422 -20.962 19.205 1.00 45.62 103 MET A O 1
ATOM 851 N N . SER A 1 104 ? -1.527 -19.876 18.667 1.00 53.38 104 SER A N 1
ATOM 852 C CA . SER A 1 104 ? -2.016 -18.525 18.928 1.00 53.38 104 SER A CA 1
ATOM 853 C C . SER A 1 104 ? -2.071 -17.728 17.630 1.00 53.38 104 SER A C 1
ATOM 855 O O . SER A 1 104 ? -1.073 -17.634 16.916 1.00 53.38 104 SER A O 1
ATOM 857 N N . VAL A 1 105 ? -3.217 -17.116 17.345 1.00 52.34 105 VAL A N 1
ATOM 858 C CA . VAL A 1 105 ? -3.388 -16.177 16.231 1.00 52.34 105 VAL A CA 1
ATOM 859 C C . VAL A 1 105 ? -3.320 -14.759 16.782 1.00 52.34 105 VAL A C 1
ATOM 861 O O . VAL A 1 105 ? -3.924 -14.456 17.808 1.00 52.34 105 VAL A O 1
ATOM 864 N N . TYR A 1 106 ? -2.582 -13.877 16.113 1.00 60.31 106 TYR A N 1
ATOM 865 C CA . TYR A 1 106 ? -2.564 -12.458 16.454 1.00 60.31 106 TYR A CA 1
ATOM 866 C C . TYR A 1 106 ? -3.394 -11.690 15.436 1.00 60.31 106 TYR A C 1
ATOM 868 O O . TYR A 1 106 ? -3.050 -11.662 14.257 1.00 60.31 106 TYR A O 1
ATOM 876 N N . LEU A 1 107 ? -4.454 -11.034 15.897 1.00 61.91 107 LEU A N 1
ATOM 877 C CA . LEU A 1 107 ? -5.115 -9.993 15.123 1.00 61.91 107 LEU A CA 1
ATOM 878 C C . LEU A 1 107 ? -4.350 -8.694 15.345 1.00 61.91 107 LEU A C 1
ATOM 880 O O . LEU A 1 107 ? -4.186 -8.283 16.495 1.00 61.91 107 LEU A O 1
ATOM 884 N N . SER A 1 108 ? -3.886 -8.042 14.282 1.00 59.81 108 SER A N 1
ATOM 885 C CA . SER A 1 108 ? -3.290 -6.712 14.396 1.00 59.81 108 SER A CA 1
ATOM 886 C C . SER A 1 108 ? -3.609 -5.805 13.222 1.00 59.81 108 SER A C 1
ATOM 888 O O . SER A 1 108 ? -3.569 -6.229 12.072 1.00 59.81 108 SER A O 1
ATOM 890 N N . GLY A 1 109 ? -3.853 -4.528 13.509 1.00 59.94 109 GLY A N 1
ATOM 891 C CA . GLY A 1 109 ? -3.812 -3.463 12.512 1.00 59.94 109 GLY A CA 1
ATOM 892 C C . GLY A 1 109 ? -2.404 -2.884 12.460 1.00 59.94 109 GLY A C 1
ATOM 893 O O . GLY A 1 109 ? -1.990 -2.218 13.404 1.00 59.94 109 GLY A O 1
ATOM 894 N N . ASP A 1 110 ? -1.653 -3.150 11.391 1.00 48.34 110 ASP A N 1
ATOM 895 C CA . ASP A 1 110 ? -0.247 -2.726 11.298 1.00 48.34 110 ASP A CA 1
ATOM 896 C C . ASP A 1 110 ? -0.054 -1.269 10.841 1.00 48.34 110 ASP A C 1
ATOM 898 O O . ASP A 1 110 ? 1.076 -0.782 10.834 1.00 48.34 110 ASP A O 1
ATOM 902 N N . LYS A 1 111 ? -1.124 -0.551 10.467 1.00 51.88 111 LYS A N 1
ATOM 903 C CA . LYS A 1 111 ? -1.040 0.825 9.939 1.00 51.88 111 LYS A CA 1
ATOM 904 C C . LYS A 1 111 ? -2.290 1.669 10.202 1.00 51.88 111 LYS A C 1
ATOM 906 O O . LYS A 1 111 ? -2.843 2.259 9.280 1.00 51.88 111 LYS A O 1
ATOM 911 N N . ILE A 1 112 ? -2.749 1.747 11.446 1.00 57.44 112 ILE A N 1
ATOM 912 C CA . ILE A 1 112 ? -3.574 2.903 11.820 1.00 57.44 112 ILE A CA 1
ATOM 913 C C . ILE A 1 112 ? -2.566 3.942 12.259 1.00 57.44 112 ILE A C 1
ATOM 915 O O . ILE A 1 112 ? -1.997 3.759 13.317 1.00 57.44 112 ILE A O 1
ATOM 919 N N . THR A 1 113 ? -2.268 4.947 11.438 1.00 63.09 113 THR A N 1
ATOM 920 C CA . THR A 1 113 ? -1.426 6.082 11.848 1.00 63.09 113 THR A CA 1
ATOM 921 C C . THR A 1 113 ? -2.343 7.259 12.157 1.00 63.09 113 THR A C 1
ATOM 923 O O . THR A 1 113 ? -2.357 8.258 11.441 1.00 63.09 113 THR A O 1
ATOM 926 N N . GLU A 1 114 ? -3.184 7.113 13.182 1.00 70.62 114 GLU A N 1
ATOM 927 C CA . GLU A 1 114 ? -4.027 8.221 13.633 1.00 70.62 114 GLU A CA 1
ATOM 928 C C . GLU A 1 114 ? -3.190 9.141 14.509 1.00 70.62 114 GLU A C 1
ATOM 930 O O . GLU A 1 114 ? -2.703 8.723 15.559 1.00 70.62 114 GLU A O 1
ATOM 935 N N . LYS A 1 115 ? -3.004 10.384 14.060 1.00 80.88 115 LYS A N 1
ATOM 936 C CA . LYS A 1 115 ? -2.294 11.410 14.821 1.00 80.88 115 LYS A CA 1
ATOM 937 C C . LYS A 1 115 ? -3.277 12.189 15.681 1.00 80.88 115 LYS A C 1
ATOM 939 O O . LYS A 1 115 ? -4.319 12.606 15.185 1.00 80.88 115 LYS A O 1
ATOM 944 N N . PHE A 1 116 ? -2.924 12.418 16.937 1.00 81.25 116 PHE A N 1
ATOM 945 C CA . PHE A 1 116 ? -3.743 13.160 17.890 1.00 81.25 116 PHE A CA 1
ATOM 946 C C . PHE A 1 116 ? -2.869 13.917 18.889 1.00 81.25 116 PHE A C 1
ATOM 948 O O . PHE A 1 116 ? -1.703 13.576 19.082 1.00 81.25 116 PHE A O 1
ATOM 955 N N . SER A 1 117 ? -3.442 14.913 19.560 1.00 83.44 117 SER A N 1
ATOM 956 C CA . SER A 1 117 ? -2.743 15.698 20.581 1.00 83.44 117 SER A CA 1
ATOM 957 C C . SER A 1 117 ? -3.370 15.458 21.952 1.00 83.44 117 SER A C 1
ATOM 959 O O . SER A 1 117 ? -4.595 15.428 22.097 1.00 83.44 117 SER A O 1
ATOM 961 N N . VAL A 1 118 ? -2.529 15.286 22.968 1.00 81.69 118 VAL A N 1
ATOM 962 C CA . VAL A 1 118 ? -2.954 15.182 24.370 1.00 81.69 118 VAL A CA 1
ATOM 963 C C . VAL A 1 118 ? -2.837 16.555 25.005 1.00 81.69 118 VAL A C 1
ATOM 965 O O . VAL A 1 118 ? -1.740 17.107 25.074 1.00 81.69 118 VAL A O 1
ATOM 968 N N . SER A 1 119 ? -3.961 17.096 25.473 1.00 79.75 119 SER A N 1
ATOM 969 C CA . SER A 1 119 ? -4.009 18.378 26.181 1.00 79.75 119 SER A CA 1
ATOM 970 C C . SER A 1 119 ? -4.048 18.174 27.703 1.00 79.75 119 SER A C 1
ATOM 972 O O . SER A 1 119 ? -4.517 17.130 28.172 1.00 79.75 119 SER A O 1
ATOM 974 N N . PRO A 1 120 ? -3.571 19.150 28.497 1.00 82.88 120 PRO A N 1
ATOM 975 C CA . PRO A 1 120 ? -3.626 19.058 29.951 1.00 82.88 120 PRO A CA 1
ATOM 976 C C . PRO A 1 120 ? -5.055 18.870 30.460 1.00 82.88 120 PRO A C 1
ATOM 978 O O . PRO A 1 120 ? -5.968 19.512 29.946 1.00 82.88 120 PRO A O 1
ATOM 981 N N . ALA A 1 121 ? -5.220 18.020 31.480 1.00 78.88 121 ALA A N 1
ATOM 982 C CA . ALA A 1 121 ? -6.495 17.805 32.176 1.00 78.88 121 ALA A CA 1
ATOM 983 C C . ALA A 1 121 ? -7.686 17.552 31.226 1.00 78.88 121 ALA A C 1
ATOM 985 O O . ALA A 1 121 ? -8.792 18.046 31.433 1.00 78.88 121 ALA A O 1
ATOM 986 N N . SER A 1 122 ? -7.442 16.798 30.153 1.00 78.75 122 SER A N 1
ATOM 987 C CA . SER A 1 122 ? -8.452 16.485 29.145 1.00 78.75 122 SER A CA 1
ATOM 988 C C . SER A 1 122 ? -8.468 15.001 28.806 1.00 78.75 122 SER A C 1
ATOM 990 O O . SER A 1 122 ? -7.461 14.312 28.993 1.00 78.75 122 SER A O 1
ATOM 992 N N . PHE A 1 123 ? -9.603 14.516 28.313 1.00 77.12 123 PHE A N 1
ATOM 993 C CA . PHE A 1 123 ? -9.704 13.256 27.588 1.00 77.12 123 PHE A CA 1
ATOM 994 C C . PHE A 1 123 ? -9.678 13.537 26.096 1.00 77.12 123 PHE A C 1
ATOM 996 O O . PHE A 1 123 ? -10.614 14.124 25.563 1.00 77.12 123 PHE A O 1
ATOM 1003 N N . THR A 1 124 ? -8.639 13.072 25.413 1.00 77.75 124 THR A N 1
ATOM 1004 C CA . THR A 1 124 ? -8.637 12.999 23.953 1.00 77.75 124 THR A CA 1
ATOM 1005 C C . THR A 1 124 ? -9.302 11.691 23.528 1.00 77.75 124 THR A C 1
ATOM 1007 O O . THR A 1 124 ? -8.782 10.613 23.817 1.00 77.75 124 THR A O 1
ATOM 1010 N N . VAL A 1 125 ? -10.442 11.770 22.844 1.00 75.69 125 VAL A N 1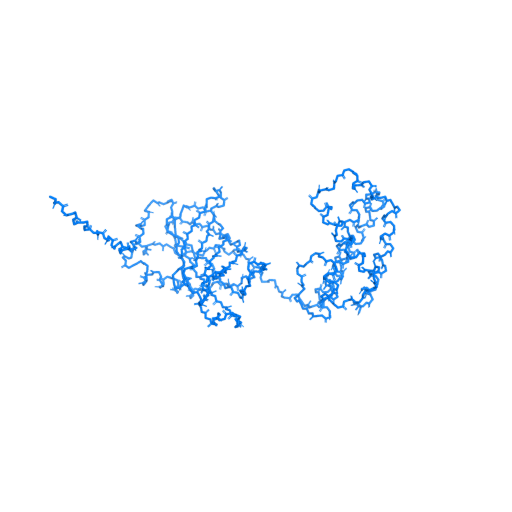
ATOM 1011 C CA . VAL A 1 125 ? -11.159 10.590 22.336 1.00 75.69 125 VAL A CA 1
ATOM 1012 C C . VAL A 1 125 ? -10.647 10.224 20.934 1.00 75.69 125 VAL A C 1
ATOM 1014 O O . VAL A 1 125 ? -10.649 11.075 20.042 1.00 75.69 125 VAL A O 1
ATOM 1017 N N . LEU A 1 126 ? -10.188 8.981 20.746 1.00 68.06 126 LEU A N 1
ATOM 1018 C CA . LEU A 1 126 ? -9.637 8.422 19.496 1.00 68.06 126 LEU A CA 1
ATOM 1019 C C . LEU A 1 126 ? -10.606 7.459 18.834 1.00 68.06 126 LEU A C 1
ATOM 1021 O O . LEU A 1 126 ? -11.251 6.716 19.564 1.00 68.06 126 LEU A O 1
ATOM 1025 N N . ARG A 1 127 ? -10.661 7.458 17.491 1.00 67.38 127 ARG A N 1
ATOM 1026 C CA . ARG A 1 127 ? -11.686 6.802 16.649 1.00 67.38 127 ARG A CA 1
ATOM 1027 C C . ARG A 1 127 ? -11.987 5.353 17.006 1.00 67.38 127 ARG A C 1
ATOM 1029 O O . ARG A 1 127 ? -11.112 4.605 17.444 1.00 67.38 127 ARG A O 1
ATOM 1036 N N . GLU A 1 128 ? -13.224 4.942 16.706 1.00 64.12 128 GLU A N 1
ATOM 1037 C CA . GLU A 1 128 ? -13.586 3.533 16.728 1.00 64.12 128 GLU A CA 1
ATOM 1038 C C . GLU A 1 128 ? -12.758 2.791 15.687 1.00 64.12 128 GLU A C 1
ATOM 1040 O O . GLU A 1 128 ? -12.814 3.071 14.485 1.00 64.12 128 GLU A O 1
ATOM 1045 N N . VAL A 1 129 ? -11.977 1.830 16.160 1.00 57.44 129 VAL A N 1
ATOM 1046 C CA . VAL A 1 129 ? -11.207 0.971 15.278 1.00 57.44 129 VAL A CA 1
ATOM 1047 C C . VAL A 1 129 ? -12.037 -0.261 14.958 1.00 57.44 129 VAL A C 1
ATOM 1049 O O . VAL A 1 129 ? -12.169 -1.142 15.803 1.00 57.44 129 VAL A O 1
ATOM 1052 N N . THR A 1 130 ? -12.562 -0.329 13.733 1.00 54.25 130 THR A N 1
ATOM 1053 C CA . THR A 1 130 ? -13.249 -1.521 13.221 1.00 54.25 130 THR A CA 1
ATOM 1054 C C . THR A 1 130 ? -12.309 -2.369 12.374 1.00 54.25 130 THR A C 1
ATOM 1056 O O . THR A 1 130 ? -11.887 -1.961 11.290 1.00 54.25 130 THR A O 1
ATOM 1059 N N . ALA A 1 131 ? -11.991 -3.574 12.842 1.00 51.53 131 ALA A N 1
ATOM 1060 C CA . ALA A 1 131 ? -11.254 -4.558 12.054 1.00 51.53 131 ALA A CA 1
ATOM 1061 C C . ALA A 1 131 ? -12.237 -5.445 11.278 1.00 51.53 131 ALA A C 1
ATOM 1063 O O . ALA A 1 131 ? -13.042 -6.134 11.901 1.00 51.53 131 ALA A O 1
ATOM 1064 N N . LYS A 1 132 ? -12.169 -5.432 9.937 1.00 44.66 132 LYS A N 1
ATOM 1065 C CA . LYS A 1 132 ? -13.083 -6.198 9.066 1.00 44.66 132 LYS A CA 1
ATOM 1066 C C . LYS A 1 132 ? -12.557 -7.576 8.646 1.00 44.66 132 LYS A C 1
ATOM 1068 O O . LYS A 1 132 ? -13.337 -8.387 8.155 1.00 44.66 132 LYS A O 1
ATOM 1073 N N . VAL A 1 133 ? -11.259 -7.867 8.808 1.00 45.00 133 VAL A N 1
ATOM 1074 C CA . VAL A 1 133 ? -10.671 -9.132 8.329 1.00 45.00 133 VAL A CA 1
ATOM 1075 C C . VAL A 1 133 ? -9.585 -9.658 9.278 1.00 45.00 133 VAL A C 1
ATOM 1077 O O . VAL A 1 133 ? -8.682 -8.920 9.669 1.00 45.00 133 VAL A O 1
ATOM 1080 N N . ALA A 1 134 ? -9.670 -10.946 9.621 1.00 40.97 134 ALA A N 1
ATOM 1081 C CA . ALA A 1 134 ? -8.657 -11.719 10.340 1.00 40.97 134 ALA A CA 1
ATOM 1082 C C . ALA A 1 134 ? -7.993 -12.700 9.361 1.00 40.97 134 ALA A C 1
ATOM 1084 O O . ALA A 1 134 ? -8.686 -13.544 8.796 1.00 40.97 134 ALA A O 1
ATOM 1085 N N . ILE A 1 135 ? -6.679 -12.594 9.133 1.00 44.88 135 ILE A N 1
ATOM 1086 C CA . ILE A 1 135 ? -5.925 -13.516 8.261 1.00 44.88 135 ILE A CA 1
ATOM 1087 C C . ILE A 1 135 ? -4.619 -13.915 8.976 1.00 44.88 135 ILE A C 1
ATOM 1089 O O . ILE A 1 135 ? -4.073 -13.086 9.711 1.00 44.88 135 ILE A O 1
ATOM 1093 N N . PRO A 1 136 ? -4.138 -15.173 8.846 1.00 40.75 136 PRO A N 1
ATOM 1094 C CA . PRO A 1 136 ? -2.874 -15.633 9.423 1.00 40.75 136 PRO A CA 1
ATOM 1095 C C . PRO A 1 136 ? -1.691 -14.692 9.159 1.00 40.75 136 PRO A C 1
ATOM 1097 O O . PRO A 1 136 ? -1.637 -14.004 8.144 1.00 40.75 136 PRO A O 1
ATOM 1100 N N . LYS A 1 137 ? -0.721 -14.724 10.085 1.00 36.09 137 LYS A N 1
ATOM 1101 C CA . LYS A 1 137 ? 0.483 -13.869 10.191 1.00 36.09 137 LYS A CA 1
ATOM 1102 C C . LYS A 1 137 ? 1.276 -13.686 8.883 1.00 36.09 137 LYS A C 1
ATOM 1104 O O . LYS A 1 137 ? 2.036 -12.733 8.765 1.00 36.09 137 LYS A O 1
ATOM 1109 N N . GLU A 1 138 ? 1.096 -14.591 7.930 1.00 35.72 138 GLU A N 1
ATOM 1110 C CA . GLU A 1 138 ? 1.766 -14.637 6.627 1.00 35.72 138 GLU A CA 1
ATOM 1111 C C . GLU A 1 138 ? 1.121 -13.714 5.576 1.00 35.72 138 GLU A C 1
ATOM 1113 O O . GLU A 1 138 ? 1.718 -13.458 4.536 1.00 35.72 138 GLU A O 1
ATOM 1118 N N . PHE A 1 139 ? -0.055 -13.142 5.859 1.00 39.00 139 PHE A N 1
ATOM 1119 C CA . PHE A 1 139 ? -0.777 -12.258 4.947 1.00 39.00 139 PHE A CA 1
ATOM 1120 C C . PHE A 1 139 ? -1.226 -10.978 5.670 1.00 39.00 139 PHE A C 1
ATOM 1122 O O . PHE A 1 139 ? -2.376 -10.826 6.085 1.00 39.00 139 PHE A O 1
ATOM 1129 N N . SER A 1 140 ? -0.303 -10.035 5.869 1.00 31.84 140 SER A N 1
ATOM 1130 C CA . SER A 1 140 ? -0.651 -8.709 6.392 1.00 31.84 140 SER A CA 1
ATOM 1131 C C . SER A 1 140 ? -1.467 -7.932 5.348 1.00 31.84 140 SER A C 1
ATOM 1133 O O . SER A 1 140 ? -0.976 -7.714 4.240 1.00 31.84 140 SER A O 1
ATOM 1135 N N . TYR A 1 141 ? -2.664 -7.453 5.693 1.00 36.09 141 TYR A N 1
ATOM 1136 C CA . TYR A 1 141 ? -3.455 -6.573 4.823 1.00 36.09 141 TYR A CA 1
ATOM 1137 C C . TYR A 1 141 ? -3.716 -5.214 5.475 1.00 36.09 141 TYR A C 1
ATOM 1139 O O . TYR A 1 141 ? -3.827 -5.085 6.697 1.00 36.09 141 TYR A O 1
ATOM 1147 N N . LYS A 1 142 ? -3.829 -4.184 4.629 1.00 36.97 142 LYS A N 1
ATOM 1148 C CA . LYS A 1 142 ? -4.246 -2.830 5.010 1.00 36.97 142 LYS A CA 1
ATOM 1149 C C . LYS A 1 142 ? -5.742 -2.842 5.340 1.00 36.97 142 LYS A C 1
ATOM 1151 O O . LYS A 1 142 ? -6.560 -3.114 4.468 1.00 36.97 142 LYS A O 1
ATOM 1156 N N . ASN A 1 143 ? -6.099 -2.505 6.576 1.00 39.91 143 ASN A N 1
ATOM 1157 C CA . ASN A 1 143 ? -7.476 -2.163 6.927 1.00 39.91 143 ASN A CA 1
ATOM 1158 C C . ASN A 1 143 ? -7.698 -0.671 6.657 1.00 39.91 143 ASN A C 1
ATOM 1160 O O . ASN A 1 143 ? -6.948 0.162 7.165 1.00 39.91 143 ASN A O 1
ATOM 1164 N N . GLN A 1 144 ? -8.733 -0.338 5.889 1.00 37.50 144 GLN A N 1
ATOM 1165 C CA . GLN A 1 144 ? -9.224 1.031 5.775 1.00 37.50 144 GLN A CA 1
ATOM 1166 C C . GLN A 1 144 ? -10.289 1.228 6.860 1.00 37.50 144 GLN A C 1
ATOM 1168 O O . GLN A 1 144 ? -11.363 0.629 6.811 1.00 37.50 144 GLN A O 1
ATOM 1173 N N . VAL A 1 145 ? -9.948 2.005 7.888 1.00 43.09 145 VAL A N 1
ATOM 1174 C CA . VAL A 1 145 ? -10.856 2.351 8.987 1.00 43.09 145 VAL A CA 1
ATOM 1175 C C . VAL A 1 145 ? -11.470 3.706 8.661 1.00 43.09 145 VAL A C 1
ATOM 1177 O O . VAL A 1 145 ? -10.757 4.702 8.555 1.00 43.09 145 VAL A O 1
ATOM 1180 N N . SER A 1 146 ? -12.786 3.751 8.487 1.00 36.88 146 SER A N 1
ATOM 1181 C CA . SER A 1 146 ? -13.521 4.994 8.262 1.00 36.88 146 SER A CA 1
ATOM 1182 C C . SER A 1 146 ? -14.753 5.024 9.156 1.00 36.88 146 SER A C 1
ATOM 1184 O O . SER A 1 146 ? -15.809 4.524 8.776 1.00 36.88 146 SER A O 1
ATOM 1186 N N . TYR A 1 147 ? -14.612 5.626 10.334 1.00 45.88 147 TYR A N 1
ATOM 1187 C CA . TYR A 1 147 ? -15.748 6.096 11.117 1.00 45.88 147 TYR A CA 1
ATOM 1188 C C . TYR A 1 147 ? -15.501 7.543 11.536 1.00 45.88 147 TYR A C 1
ATOM 1190 O O . TYR A 1 147 ? -14.385 7.937 11.887 1.00 45.88 147 TYR A O 1
ATOM 1198 N N . ILE A 1 148 ? -16.560 8.337 11.425 1.00 48.41 148 ILE A N 1
ATOM 1199 C CA . ILE A 1 148 ? -16.662 9.681 11.978 1.00 48.41 148 ILE A CA 1
ATOM 1200 C C . ILE A 1 148 ? -17.364 9.491 13.315 1.00 48.41 148 ILE A C 1
ATOM 1202 O O . ILE A 1 148 ? -18.445 8.908 13.337 1.00 48.41 148 ILE A O 1
ATOM 1206 N N . TYR A 1 149 ? -16.754 9.947 14.408 1.00 59.62 149 TYR A N 1
ATOM 1207 C CA . TYR A 1 149 ? -17.447 9.930 15.688 1.00 59.62 149 TYR A CA 1
ATOM 1208 C C . TYR A 1 149 ? -18.659 10.847 15.670 1.00 59.62 149 TYR A C 1
ATOM 1210 O O . TYR A 1 149 ? -18.596 11.969 15.160 1.00 59.62 149 TYR A O 1
ATOM 1218 N N . THR A 1 150 ? -19.733 10.352 16.263 1.00 65.38 150 THR A N 1
ATOM 1219 C CA . THR A 1 150 ? -20.908 11.128 16.634 1.00 65.38 150 THR A CA 1
ATOM 1220 C C . THR A 1 150 ? -20.798 11.535 18.104 1.00 65.38 150 THR A C 1
ATOM 1222 O O . THR A 1 150 ? -20.089 10.890 18.879 1.00 65.38 150 THR A O 1
ATOM 1225 N N . ASP A 1 151 ? -21.527 12.571 18.523 1.00 75.25 151 ASP A N 1
ATOM 1226 C CA . ASP A 1 151 ? -21.603 12.937 19.946 1.00 75.25 151 ASP A CA 1
ATOM 1227 C C . ASP A 1 151 ? -22.117 11.764 20.812 1.00 75.25 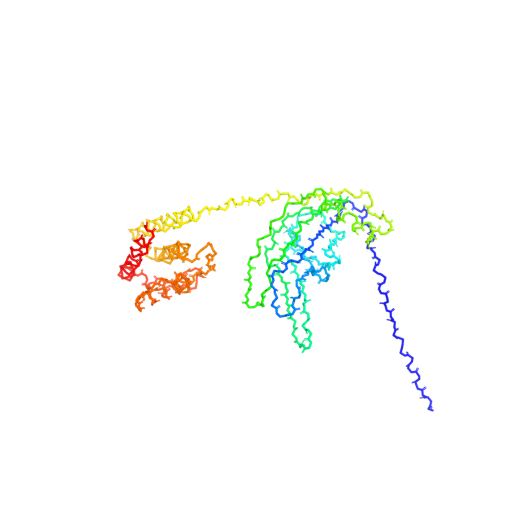151 ASP A C 1
ATOM 1229 O O . ASP A 1 151 ? -21.749 11.637 21.980 1.00 75.25 151 ASP A O 1
ATOM 1233 N N . ALA A 1 152 ? -22.898 10.847 20.223 1.00 77.75 152 ALA A N 1
ATOM 1234 C CA . ALA A 1 152 ? -23.377 9.642 20.895 1.00 77.75 152 ALA A CA 1
ATOM 1235 C C . ALA A 1 152 ? -22.238 8.687 21.297 1.00 77.75 152 ALA A C 1
ATOM 1237 O O . ALA A 1 152 ? -22.300 8.084 22.366 1.00 77.75 152 ALA A O 1
ATOM 1238 N N . ASP A 1 153 ? -21.178 8.582 20.491 1.00 72.88 153 ASP A N 1
ATOM 1239 C CA . ASP A 1 153 ? -20.035 7.716 20.798 1.00 72.88 153 ASP A CA 1
ATOM 1240 C C . ASP A 1 153 ? -19.197 8.275 21.958 1.00 72.88 153 ASP A C 1
ATOM 1242 O O . ASP A 1 153 ? -18.663 7.519 22.772 1.00 72.88 153 ASP A O 1
ATOM 1246 N N . ILE A 1 154 ? -19.101 9.606 22.074 1.00 77.00 154 ILE A N 1
ATOM 1247 C CA . ILE A 1 154 ? -18.445 10.251 23.219 1.00 77.00 154 ILE A CA 1
ATOM 1248 C C . ILE A 1 154 ? -19.225 9.978 24.493 1.00 77.00 154 ILE A C 1
ATOM 1250 O O . ILE A 1 154 ? -18.628 9.565 25.486 1.00 77.00 154 ILE A O 1
ATOM 1254 N N . GLU A 1 155 ? -20.539 10.189 24.475 1.00 84.88 155 GLU A N 1
ATOM 1255 C CA . GLU A 1 155 ? -21.369 9.933 25.650 1.00 84.88 155 GLU A CA 1
ATOM 1256 C C . GLU A 1 155 ? -21.354 8.446 26.029 1.00 84.88 155 GLU A C 1
ATOM 1258 O O . GLU A 1 155 ? -21.313 8.117 27.215 1.00 84.88 155 GLU A O 1
ATOM 1263 N N . GLU A 1 156 ? -21.251 7.540 25.051 1.00 85.19 156 GLU A N 1
ATOM 1264 C CA . GLU A 1 156 ? -21.028 6.116 25.303 1.00 85.19 156 GLU A CA 1
ATOM 1265 C C . GLU A 1 156 ? -19.682 5.859 26.008 1.00 85.19 156 GLU A C 1
ATOM 1267 O O . GLU A 1 156 ? -19.644 5.188 2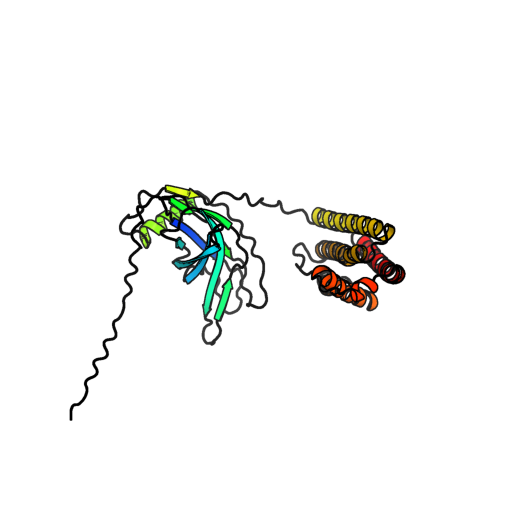7.042 1.00 85.19 156 GLU A O 1
ATOM 1272 N N . ILE A 1 157 ? -18.569 6.392 25.489 1.00 84.12 157 ILE A N 1
ATOM 1273 C CA . ILE A 1 157 ? -17.233 6.205 26.085 1.00 84.12 157 ILE A CA 1
ATOM 1274 C C . ILE A 1 157 ? -17.165 6.842 27.477 1.00 84.12 157 ILE A C 1
ATOM 1276 O O . ILE A 1 157 ? -16.602 6.255 28.402 1.00 84.12 157 ILE A O 1
ATOM 1280 N N . LYS A 1 158 ? -17.759 8.021 27.650 1.00 85.75 158 LYS A N 1
ATOM 1281 C CA . LYS A 1 158 ? -17.836 8.737 28.924 1.00 85.75 158 LYS A CA 1
ATOM 1282 C C . LYS A 1 158 ? -18.683 7.975 29.940 1.00 85.75 158 LYS A C 1
ATOM 1284 O O . LYS A 1 158 ? -18.266 7.829 31.087 1.00 85.75 158 LYS A O 1
ATOM 1289 N N . GLY A 1 159 ? -19.823 7.427 29.521 1.00 86.06 159 GLY A N 1
ATOM 1290 C CA . GLY A 1 159 ? -20.652 6.545 30.342 1.00 86.06 159 GLY A CA 1
ATOM 1291 C C . GLY A 1 159 ? -19.919 5.261 30.736 1.00 86.06 159 GLY A C 1
ATOM 1292 O O . GLY A 1 159 ? -19.945 4.859 31.901 1.00 86.06 159 GLY A O 1
ATOM 1293 N N . ALA A 1 160 ? -19.191 4.642 29.802 1.00 83.38 160 ALA A N 1
ATOM 1294 C CA . ALA A 1 160 ? -18.355 3.478 30.087 1.00 83.38 160 ALA A CA 1
ATOM 1295 C C . ALA A 1 160 ? -17.233 3.821 31.078 1.00 83.38 160 ALA A C 1
ATOM 1297 O O . ALA A 1 160 ? -16.974 3.046 31.999 1.00 83.38 160 ALA A O 1
ATOM 1298 N N . PHE A 1 161 ? -16.602 4.988 30.924 1.00 82.81 161 PHE A N 1
ATOM 1299 C CA . PHE A 1 161 ? -15.546 5.479 31.801 1.00 82.81 161 PHE A CA 1
ATOM 1300 C C . PHE A 1 161 ? -16.035 5.683 33.237 1.00 82.81 161 PHE A C 1
ATOM 1302 O O . PHE A 1 161 ? -15.452 5.121 34.164 1.00 82.81 161 PHE A O 1
ATOM 1309 N N . THR A 1 162 ? -17.124 6.428 33.430 1.00 84.06 162 THR A N 1
ATOM 1310 C CA . THR A 1 162 ? -17.662 6.737 34.765 1.00 84.06 162 THR A CA 1
ATOM 1311 C C . THR A 1 162 ? -18.198 5.494 35.476 1.00 84.06 162 THR A C 1
ATOM 1313 O O . THR A 1 162 ? -17.918 5.287 36.655 1.00 84.06 162 THR A O 1
ATOM 1316 N N . SER A 1 163 ? -18.907 4.615 34.763 1.00 82.06 163 SER A N 1
ATOM 1317 C CA . SER A 1 163 ? -19.499 3.407 35.357 1.00 82.06 163 SER A CA 1
ATOM 1318 C C . SER A 1 163 ? -18.468 2.328 35.709 1.00 82.06 163 SER A C 1
ATOM 1320 O O . SER A 1 163 ? -18.564 1.686 36.761 1.00 82.06 163 SER A O 1
ATOM 1322 N N . ASN A 1 164 ? -17.464 2.120 34.850 1.00 77.12 164 ASN A N 1
ATOM 1323 C CA . ASN A 1 164 ? -16.585 0.954 34.951 1.00 77.12 164 ASN A CA 1
ATOM 1324 C C . ASN A 1 164 ? -15.173 1.269 35.447 1.00 77.12 164 ASN A C 1
ATOM 1326 O O . ASN A 1 164 ? -14.533 0.378 36.014 1.00 77.12 164 ASN A O 1
ATOM 1330 N N . PHE A 1 165 ? -14.685 2.496 35.249 1.00 78.00 165 PHE A N 1
ATOM 1331 C CA . PHE A 1 165 ? -13.281 2.844 35.475 1.00 78.00 165 PHE A CA 1
ATOM 1332 C C . PHE A 1 165 ? -13.125 3.905 36.570 1.00 78.00 165 PHE A C 1
ATOM 1334 O O . PHE A 1 165 ? -12.436 3.652 37.556 1.00 78.00 165 PHE A O 1
ATOM 1341 N N . ASP A 1 166 ? -13.816 5.041 36.483 1.00 83.69 166 ASP A N 1
ATOM 1342 C CA . ASP A 1 166 ? -13.700 6.139 37.449 1.00 83.69 166 ASP A CA 1
ATOM 1343 C C . ASP A 1 166 ? -14.810 6.154 38.507 1.00 83.69 166 ASP A C 1
ATOM 1345 O O . ASP A 1 166 ? -15.520 7.136 38.702 1.00 83.69 166 ASP A O 1
ATOM 1349 N N . LYS A 1 167 ? -14.923 5.064 39.271 1.00 78.38 167 LYS A N 1
ATOM 1350 C CA . LYS A 1 167 ? -15.932 4.933 40.343 1.00 78.38 167 LYS A CA 1
ATOM 1351 C C . LYS A 1 167 ? -15.807 5.975 41.464 1.00 78.38 167 LYS A C 1
ATOM 1353 O O . LYS A 1 167 ? -16.681 6.062 42.320 1.00 78.38 167 LYS A O 1
ATOM 1358 N N . LYS A 1 168 ? -14.685 6.697 41.516 1.00 83.75 168 LYS A N 1
ATOM 1359 C CA . LYS A 1 168 ? -14.378 7.716 42.527 1.00 83.75 168 LYS A CA 1
ATOM 1360 C C . LYS A 1 168 ? -14.506 9.142 41.979 1.00 83.75 168 LYS A C 1
ATOM 1362 O O . LYS A 1 168 ? -14.162 10.067 42.710 1.00 83.75 168 LYS A O 1
ATOM 1367 N N . ASN A 1 169 ? -14.969 9.314 40.736 1.00 82.38 169 ASN A N 1
ATOM 1368 C CA . ASN A 1 169 ? -15.113 10.605 40.056 1.00 82.38 169 ASN A CA 1
ATOM 1369 C C . ASN A 1 169 ? -13.833 11.462 40.094 1.00 82.38 169 ASN A C 1
ATOM 1371 O O . ASN A 1 169 ? -13.879 12.685 40.210 1.00 82.38 169 ASN A O 1
ATOM 1375 N N . GLN A 1 170 ? -12.664 10.825 40.025 1.00 82.19 170 GLN A N 1
ATOM 1376 C CA . GLN A 1 170 ? -11.368 11.496 40.088 1.00 82.19 170 GLN A CA 1
ATOM 1377 C C . GLN A 1 170 ? -11.095 12.388 38.872 1.00 82.19 170 GLN A C 1
ATOM 1379 O O . GLN A 1 170 ? -10.267 13.294 38.959 1.00 82.19 170 GLN A O 1
ATOM 1384 N N . TYR A 1 171 ? -11.771 12.138 37.753 1.00 81.19 171 TYR A N 1
ATOM 1385 C CA . TYR A 1 171 ? -11.580 12.843 36.492 1.00 81.19 171 TYR A CA 1
ATOM 1386 C C . TYR A 1 171 ? -12.837 13.602 36.035 1.00 81.19 171 TYR A C 1
ATOM 1388 O O . TYR A 1 171 ? -12.936 13.975 34.868 1.00 81.19 171 TYR A O 1
ATOM 1396 N N . GLN A 1 172 ? -13.797 13.851 36.931 1.00 82.31 172 GLN A N 1
ATOM 1397 C CA . GLN A 1 172 ? -15.057 14.535 36.601 1.00 82.31 172 GLN A CA 1
ATOM 1398 C C . GLN A 1 172 ? -14.863 15.934 35.982 1.00 82.31 172 GLN A C 1
ATOM 1400 O O . GLN A 1 172 ? -15.683 16.361 35.175 1.00 82.31 172 GLN A O 1
ATOM 1405 N N . ASP A 1 173 ? -13.759 16.609 36.317 1.00 83.56 173 ASP A N 1
ATOM 1406 C CA . ASP A 1 173 ? -13.443 17.964 35.851 1.00 83.56 173 ASP A CA 1
ATOM 1407 C C . ASP A 1 173 ? -12.629 17.980 34.541 1.00 83.56 173 ASP A C 1
ATOM 1409 O O . ASP A 1 173 ? -12.237 19.046 34.069 1.00 83.56 173 ASP A O 1
ATOM 1413 N N . TYR A 1 174 ? -12.317 16.812 33.961 1.00 83.12 174 TYR A N 1
ATOM 1414 C CA . TYR A 1 174 ? -11.549 16.745 32.717 1.00 83.12 174 TYR A CA 1
ATOM 1415 C C . TYR A 1 174 ? -12.425 17.122 31.519 1.00 83.12 174 TYR A C 1
ATOM 1417 O O . TYR A 1 174 ? -13.525 16.601 31.332 1.00 83.12 174 TYR A O 1
ATOM 1425 N N . GLU A 1 175 ? -11.893 17.981 30.653 1.00 85.44 175 GLU A N 1
ATOM 1426 C CA . GLU A 1 175 ? -12.555 18.364 29.406 1.00 85.44 175 GLU A CA 1
ATOM 1427 C C . GLU A 1 175 ? -12.447 17.230 28.371 1.00 85.44 175 GLU A C 1
ATOM 1429 O O . GLU A 1 175 ? -11.359 16.705 28.132 1.00 85.44 175 GLU A O 1
ATOM 1434 N N . TRP A 1 176 ? -13.549 16.851 27.725 1.00 82.06 176 TRP A N 1
ATOM 1435 C CA . TRP A 1 176 ? -13.550 15.821 26.680 1.00 82.06 176 TRP A CA 1
ATOM 1436 C C . TRP A 1 176 ? -13.379 16.476 25.307 1.00 82.06 176 TRP A C 1
ATOM 1438 O O . TRP A 1 176 ? -14.194 17.300 24.899 1.00 82.06 176 TRP A O 1
ATOM 1448 N N . LYS A 1 177 ? -12.302 16.125 24.600 1.00 78.38 177 LYS A N 1
ATOM 1449 C CA . LYS A 1 177 ? -11.911 16.695 23.305 1.00 78.38 177 LYS A CA 1
ATOM 1450 C C . LYS A 1 177 ? -11.805 15.613 22.243 1.00 78.38 177 LYS A C 1
ATOM 1452 O O . LYS A 1 177 ? -11.345 14.500 22.497 1.00 78.38 177 LYS A O 1
ATOM 1457 N N . TYR A 1 178 ? -12.139 15.981 21.013 1.00 74.06 178 TYR A N 1
ATOM 1458 C CA . TYR A 1 178 ? -11.851 15.158 19.847 1.00 74.06 178 TYR A CA 1
ATOM 1459 C C . TYR A 1 178 ? -10.338 15.113 19.592 1.00 74.06 178 TYR A C 1
ATOM 1461 O O . TYR A 1 178 ? -9.695 16.161 19.480 1.00 74.06 178 TYR A O 1
ATOM 1469 N N . GLY A 1 179 ? -9.772 13.910 19.439 1.00 65.38 179 GLY A N 1
ATOM 1470 C CA . GLY A 1 179 ? -8.508 13.753 18.720 1.00 65.38 179 GLY A CA 1
ATOM 1471 C C . GLY A 1 179 ? -8.704 14.341 17.327 1.00 65.38 179 GLY A C 1
ATOM 1472 O O . GLY A 1 179 ? -9.661 13.986 16.641 1.00 65.38 179 GLY A O 1
ATOM 1473 N N . SER A 1 180 ? -7.903 15.342 16.969 1.00 53.62 180 SER A N 1
ATOM 1474 C CA . SER A 1 180 ? -8.152 16.222 15.826 1.00 53.62 180 SER A CA 1
ATOM 1475 C C . SER A 1 180 ? -8.616 15.468 14.570 1.00 53.62 180 SER A C 1
ATOM 1477 O O . SER A 1 180 ? -8.055 14.444 14.174 1.00 53.62 180 SER A O 1
ATOM 1479 N N . LYS A 1 181 ? -9.657 16.012 13.918 1.00 47.22 181 LYS A N 1
ATOM 1480 C CA . LYS A 1 181 ? -10.124 15.647 12.572 1.00 47.22 181 LYS A CA 1
ATOM 1481 C C . LYS A 1 181 ? -8.960 15.833 11.587 1.00 47.22 181 LYS A C 1
ATOM 1483 O O . LYS A 1 181 ? -8.882 16.822 10.869 1.00 47.22 181 LYS A O 1
ATOM 1488 N N . SER A 1 182 ? -8.043 14.876 11.506 1.00 43.28 182 SER A N 1
ATOM 1489 C CA . SER A 1 182 ? -7.365 14.632 10.240 1.00 43.28 182 SER A CA 1
ATOM 1490 C C . SER A 1 182 ? -8.481 14.150 9.324 1.00 43.28 182 SER A C 1
ATOM 1492 O O . SER A 1 182 ? -8.998 13.042 9.488 1.00 43.28 182 SER A O 1
ATOM 1494 N N . ALA A 1 183 ? -8.983 15.066 8.493 1.00 37.34 183 ALA A N 1
ATOM 1495 C CA . ALA A 1 183 ? -9.970 14.778 7.473 1.00 37.34 183 ALA A CA 1
ATOM 1496 C C . ALA A 1 183 ? -9.414 13.621 6.645 1.00 37.34 183 ALA A C 1
ATOM 1498 O O . ALA A 1 183 ? -8.533 13.800 5.811 1.00 37.34 183 ALA A O 1
ATOM 1499 N N . ILE A 1 184 ? -9.878 12.410 6.939 1.00 44.44 184 ILE A N 1
ATOM 1500 C CA . ILE A 1 184 ? -9.783 11.335 5.973 1.00 44.44 184 ILE A CA 1
ATOM 1501 C C . ILE A 1 184 ? -10.818 11.763 4.952 1.00 44.44 184 ILE A C 1
ATOM 1503 O O . ILE A 1 184 ? -12.015 11.750 5.248 1.00 44.44 184 ILE A O 1
ATOM 1507 N N . SER A 1 185 ? -10.347 12.270 3.815 1.00 36.81 185 SER A N 1
ATOM 1508 C CA . SER A 1 185 ? -11.183 12.417 2.639 1.00 36.81 185 SER A CA 1
ATOM 1509 C C . SER A 1 185 ? -11.884 11.079 2.459 1.00 36.81 185 SER A C 1
ATOM 1511 O O . SER A 1 185 ? -11.228 10.047 2.306 1.00 36.81 185 SER A O 1
ATOM 1513 N N . ILE A 1 186 ? -13.212 11.078 2.558 1.00 38.53 186 ILE A N 1
ATOM 1514 C CA . ILE A 1 186 ? -14.000 10.008 1.967 1.00 38.53 186 ILE A CA 1
ATOM 1515 C C . ILE A 1 186 ? -13.672 10.151 0.488 1.00 38.53 186 ILE A C 1
ATOM 1517 O O . ILE A 1 186 ? -14.192 11.048 -0.169 1.00 38.53 186 ILE A O 1
ATOM 1521 N N . GLU A 1 187 ? -12.681 9.396 0.013 1.00 45.62 187 GLU A N 1
ATOM 1522 C CA . GLU A 1 187 ? -12.419 9.324 -1.411 1.00 45.62 187 GLU A CA 1
ATOM 1523 C C . GLU A 1 187 ? -13.698 8.759 -2.001 1.00 45.62 187 GLU A C 1
ATOM 1525 O O . GLU A 1 187 ? -14.078 7.614 -1.738 1.00 45.62 187 GLU A O 1
ATOM 1530 N N . GLU A 1 188 ? -14.426 9.632 -2.691 1.00 46.88 188 GLU A N 1
ATOM 1531 C CA . GLU A 1 188 ? -15.581 9.248 -3.470 1.00 46.88 188 GLU A CA 1
ATOM 1532 C C . GLU A 1 188 ? -15.160 8.052 -4.316 1.00 46.88 188 GLU A C 1
ATOM 1534 O O . GLU A 1 188 ? -14.116 8.081 -4.976 1.00 46.88 188 GLU A O 1
ATOM 1539 N N . LYS A 1 189 ? -15.917 6.957 -4.207 1.00 66.62 189 LYS A N 1
ATOM 1540 C CA . LYS A 1 189 ? -15.590 5.718 -4.900 1.00 66.62 189 LYS A CA 1
ATOM 1541 C C . LYS A 1 189 ? -15.549 6.025 -6.393 1.00 66.62 189 LYS A C 1
ATOM 1543 O O . LYS A 1 189 ? -16.593 6.198 -7.016 1.00 66.62 189 LYS A O 1
ATOM 1548 N N . ILE A 1 190 ? -14.341 6.099 -6.944 1.00 76.00 190 ILE A N 1
ATOM 1549 C CA . ILE A 1 190 ? -14.125 6.414 -8.351 1.00 76.00 190 ILE A CA 1
ATOM 1550 C C . ILE A 1 190 ? -14.852 5.342 -9.180 1.00 76.00 190 ILE A C 1
ATOM 1552 O O . ILE A 1 190 ? -14.568 4.154 -8.996 1.00 76.00 190 ILE A O 1
ATOM 1556 N N . PRO A 1 191 ? -15.779 5.714 -10.082 1.00 87.81 191 PRO A N 1
ATOM 1557 C CA . PRO A 1 191 ? -16.441 4.767 -10.970 1.00 87.81 191 PRO A CA 1
ATOM 1558 C C . PRO A 1 191 ? -15.423 3.906 -11.725 1.00 87.81 191 PRO A C 1
ATOM 1560 O O . PRO A 1 191 ? -14.401 4.418 -12.181 1.00 87.81 191 PRO A O 1
ATOM 1563 N N . ALA A 1 192 ? -15.712 2.616 -11.920 1.00 87.88 192 ALA A N 1
ATOM 1564 C CA . ALA A 1 192 ? -14.779 1.670 -12.542 1.00 87.88 192 ALA A CA 1
ATOM 1565 C C . ALA A 1 192 ? -14.211 2.170 -13.886 1.00 87.88 192 ALA A C 1
ATOM 1567 O O . ALA A 1 192 ? -13.006 2.093 -14.111 1.00 87.88 192 ALA A O 1
ATOM 1568 N N . ASN A 1 193 ? -15.044 2.779 -14.737 1.00 91.38 193 ASN A N 1
ATOM 1569 C CA . ASN A 1 193 ? -14.601 3.364 -16.009 1.00 91.38 193 ASN A CA 1
ATOM 1570 C C . ASN A 1 193 ? -13.622 4.530 -15.818 1.00 91.38 193 ASN A C 1
ATOM 1572 O O . ASN A 1 193 ? -12.647 4.650 -16.555 1.00 91.38 193 ASN A O 1
ATOM 1576 N N . GLN A 1 194 ? -13.849 5.376 -14.812 1.00 91.12 194 GLN A N 1
ATOM 1577 C CA . GLN A 1 194 ? -12.925 6.457 -14.482 1.00 91.12 194 GLN A CA 1
ATOM 1578 C C . GLN A 1 194 ? -11.613 5.897 -13.913 1.00 91.12 194 GLN A C 1
ATOM 1580 O O . GLN A 1 194 ? -10.545 6.368 -14.291 1.00 91.12 194 GLN A O 1
ATOM 1585 N N . ALA A 1 195 ? -11.663 4.850 -13.084 1.00 90.94 195 ALA A N 1
ATOM 1586 C CA . ALA A 1 195 ? -10.466 4.174 -12.582 1.00 90.94 195 ALA A CA 1
ATOM 1587 C C . ALA A 1 195 ? -9.642 3.533 -13.717 1.00 90.94 195 ALA A C 1
ATOM 1589 O O . ALA A 1 195 ? -8.423 3.704 -13.761 1.00 90.94 195 ALA A O 1
ATOM 1590 N N . ILE A 1 196 ? -10.302 2.862 -14.670 1.00 94.88 196 ILE A N 1
ATOM 1591 C CA . ILE A 1 196 ? -9.677 2.302 -15.879 1.00 94.88 196 ILE A CA 1
ATOM 1592 C C . ILE A 1 196 ? -9.005 3.413 -16.695 1.00 94.88 196 ILE A C 1
ATOM 1594 O O . ILE A 1 196 ? -7.814 3.317 -16.988 1.00 94.88 196 ILE A O 1
ATOM 1598 N N . ASN A 1 197 ? -9.730 4.491 -17.008 1.00 96.06 197 ASN A N 1
ATOM 1599 C CA . ASN A 1 197 ? -9.198 5.608 -17.794 1.00 96.06 197 ASN A CA 1
ATOM 1600 C C . ASN A 1 197 ? -8.014 6.292 -17.101 1.00 96.06 197 ASN A C 1
ATOM 1602 O O . ASN A 1 197 ? -7.028 6.630 -17.757 1.00 96.06 197 ASN A O 1
ATOM 1606 N N . ASN A 1 198 ? -8.072 6.445 -15.776 1.00 95.25 198 ASN A N 1
ATOM 1607 C CA . ASN A 1 198 ? -6.969 6.987 -14.990 1.00 95.25 198 ASN A CA 1
ATOM 1608 C C . ASN A 1 198 ? -5.721 6.101 -15.104 1.00 95.25 198 ASN A C 1
ATOM 1610 O O . ASN A 1 198 ? -4.636 6.610 -15.365 1.00 95.25 198 ASN A O 1
ATOM 1614 N N . LEU A 1 199 ? -5.861 4.780 -14.961 1.00 95.81 199 LEU A N 1
ATOM 1615 C CA . LEU A 1 199 ? -4.738 3.843 -15.070 1.00 95.81 199 LEU A CA 1
ATOM 1616 C C . LEU A 1 199 ? -4.133 3.812 -16.480 1.00 95.81 199 LEU A C 1
ATOM 1618 O O . LEU A 1 199 ? -2.908 3.810 -16.617 1.00 95.81 199 LEU A O 1
ATOM 1622 N N . VAL A 1 200 ? -4.968 3.847 -17.522 1.00 98.06 200 VAL A N 1
ATOM 1623 C CA . VAL A 1 200 ? -4.506 3.950 -18.917 1.00 98.06 200 VAL A CA 1
ATOM 1624 C C . VAL A 1 200 ? -3.757 5.265 -19.142 1.00 98.06 200 VAL A C 1
ATOM 1626 O O . VAL A 1 200 ? -2.665 5.253 -19.704 1.00 98.06 200 VAL A O 1
ATOM 1629 N N . SER A 1 201 ? -4.284 6.383 -18.639 1.00 97.88 201 SER A N 1
ATOM 1630 C CA . SER A 1 201 ? -3.634 7.696 -18.729 1.00 97.88 201 SER A CA 1
ATOM 1631 C C . SER A 1 201 ? -2.279 7.724 -18.013 1.00 97.88 201 SER A C 1
ATOM 1633 O O . SER A 1 201 ? -1.294 8.211 -18.566 1.00 97.88 201 SER A O 1
ATOM 1635 N N . ILE A 1 202 ? -2.179 7.136 -16.814 1.00 96.69 202 ILE A N 1
ATOM 1636 C CA . ILE A 1 202 ? -0.899 7.002 -16.100 1.00 96.69 202 ILE A CA 1
ATOM 1637 C C . ILE A 1 202 ? 0.086 6.174 -16.933 1.00 96.69 202 ILE A C 1
ATOM 1639 O O . ILE A 1 202 ? 1.232 6.585 -17.094 1.00 96.69 202 ILE A O 1
ATOM 1643 N N . SER A 1 203 ? -0.352 5.045 -17.502 1.00 98.00 203 SER A N 1
ATOM 1644 C CA . SER A 1 203 ? 0.497 4.233 -18.378 1.00 98.00 203 SER A CA 1
ATOM 1645 C C . SER A 1 203 ? 0.982 5.000 -19.612 1.00 98.00 203 SER A C 1
ATOM 1647 O O . SER A 1 203 ? 2.125 4.810 -20.023 1.00 98.00 203 SER A O 1
ATOM 1649 N N . ASP A 1 204 ? 0.136 5.825 -20.227 1.00 98.38 204 ASP A N 1
ATOM 1650 C CA . ASP A 1 204 ? 0.498 6.604 -21.413 1.00 98.38 204 ASP A CA 1
ATOM 1651 C C . ASP A 1 204 ? 1.489 7.727 -21.071 1.00 98.38 204 ASP A C 1
ATOM 1653 O O . ASP A 1 204 ? 2.470 7.930 -21.786 1.00 98.38 204 ASP A O 1
ATOM 1657 N N . ASN A 1 205 ? 1.304 8.396 -19.932 1.00 97.81 205 ASN A N 1
ATOM 1658 C CA . ASN A 1 205 ? 2.250 9.396 -19.431 1.00 97.81 205 ASN A CA 1
ATOM 1659 C C . ASN A 1 205 ? 3.605 8.780 -19.047 1.00 97.81 205 ASN A C 1
ATOM 1661 O O . ASN A 1 205 ? 4.656 9.377 -19.307 1.00 97.81 205 ASN A O 1
ATOM 1665 N N . ASP A 1 206 ? 3.592 7.582 -18.458 1.00 97.69 206 ASP A N 1
ATOM 1666 C CA . ASP A 1 206 ? 4.799 6.817 -18.142 1.00 97.69 206 ASP A CA 1
ATOM 1667 C C . ASP A 1 206 ? 5.555 6.433 -19.427 1.00 97.69 206 ASP A C 1
ATOM 1669 O O . ASP A 1 206 ? 6.774 6.584 -19.480 1.00 97.69 206 ASP A O 1
ATOM 1673 N N . TYR A 1 207 ? 4.845 6.046 -20.491 1.00 98.25 207 TYR A N 1
ATOM 1674 C CA . TYR A 1 207 ? 5.437 5.765 -21.804 1.00 98.25 207 TYR A CA 1
ATOM 1675 C C . TYR A 1 207 ? 6.090 7.010 -22.430 1.00 98.25 207 TYR A C 1
ATOM 1677 O O . TYR A 1 207 ? 7.246 6.974 -22.844 1.00 98.25 207 TYR A O 1
ATOM 1685 N N . ILE A 1 208 ? 5.407 8.160 -22.417 1.00 98.12 208 ILE A N 1
ATOM 1686 C CA . ILE A 1 208 ? 5.978 9.431 -22.904 1.00 98.12 208 ILE A CA 1
ATOM 1687 C C . ILE A 1 208 ? 7.237 9.818 -22.109 1.00 98.12 208 ILE A C 1
ATOM 1689 O O . ILE A 1 208 ? 8.209 10.334 -22.666 1.00 98.12 208 ILE A O 1
ATOM 1693 N N . SER A 1 209 ? 7.226 9.596 -20.794 1.00 97.75 209 SER A N 1
ATOM 1694 C CA . SER A 1 209 ? 8.369 9.896 -19.921 1.00 97.75 209 SER A CA 1
ATOM 1695 C C . SER A 1 209 ? 9.554 8.977 -20.215 1.00 97.75 209 SER A C 1
ATOM 1697 O O . SER A 1 209 ? 10.684 9.451 -20.347 1.00 97.75 209 SER A O 1
ATOM 1699 N N . MET A 1 210 ? 9.280 7.685 -20.399 1.00 97.50 210 MET A N 1
ATOM 1700 C CA . MET A 1 210 ? 10.248 6.684 -20.834 1.00 97.50 210 MET A CA 1
ATOM 1701 C C . MET A 1 210 ? 10.931 7.102 -22.144 1.00 97.50 210 MET A C 1
ATOM 1703 O O . MET A 1 210 ? 12.161 7.089 -22.217 1.00 97.50 210 MET A O 1
ATOM 1707 N N . GLU A 1 211 ? 10.168 7.554 -23.148 1.00 98.00 211 GLU A N 1
ATOM 1708 C CA . GLU A 1 211 ? 10.715 7.957 -24.452 1.00 98.00 211 GLU A CA 1
ATOM 1709 C C . GLU A 1 211 ? 11.652 9.162 -24.343 1.00 98.00 211 GLU A C 1
ATOM 1711 O O . GLU A 1 211 ? 12.670 9.227 -25.033 1.00 98.00 211 GLU A O 1
ATOM 1716 N N . LYS A 1 212 ? 11.322 10.130 -23.482 1.00 97.94 212 LYS A N 1
ATOM 1717 C CA . LYS A 1 212 ? 12.177 11.302 -23.243 1.00 97.94 212 LYS A CA 1
ATOM 1718 C C . LYS A 1 212 ? 13.522 10.894 -22.644 1.00 97.94 212 LYS A C 1
ATOM 1720 O O . LYS A 1 212 ? 14.549 11.363 -23.126 1.00 97.94 212 LYS A O 1
ATOM 1725 N N . LEU A 1 213 ? 13.512 10.001 -21.653 1.00 96.06 213 LEU A N 1
ATOM 1726 C CA . LEU A 1 213 ? 14.732 9.479 -21.024 1.00 96.06 213 LEU A CA 1
ATOM 1727 C C . LEU A 1 213 ? 15.562 8.631 -21.991 1.00 96.06 213 LEU A C 1
ATOM 1729 O O . LEU A 1 213 ? 16.783 8.759 -22.047 1.00 96.06 213 LEU A O 1
ATOM 1733 N N . TYR A 1 214 ? 14.898 7.818 -22.813 1.00 96.75 214 TYR A N 1
ATOM 1734 C CA . TYR A 1 214 ? 15.561 7.055 -23.866 1.00 96.75 214 TYR A CA 1
ATOM 1735 C C . TYR A 1 214 ? 16.282 7.987 -24.852 1.00 96.75 214 TYR A C 1
ATOM 1737 O O . TYR A 1 214 ? 17.455 7.786 -25.163 1.00 96.75 214 TYR A O 1
ATOM 1745 N N . LYS A 1 215 ? 15.613 9.061 -25.297 1.00 97.00 215 LYS A N 1
ATOM 1746 C CA . LYS A 1 215 ? 16.192 10.066 -26.205 1.00 97.00 215 LYS A CA 1
ATOM 1747 C C . LYS A 1 215 ? 17.353 10.843 -25.580 1.00 97.00 215 LYS A C 1
ATOM 1749 O O . LYS A 1 215 ? 18.244 11.257 -26.314 1.00 97.00 215 LYS A O 1
ATOM 1754 N N . SER A 1 216 ? 17.368 11.028 -24.259 1.00 96.88 216 SER A N 1
ATOM 1755 C CA . SER A 1 216 ? 18.497 11.643 -23.550 1.00 96.88 216 SER A CA 1
ATOM 1756 C C . SER A 1 216 ? 19.647 10.673 -23.256 1.00 96.88 216 SER A C 1
ATOM 1758 O O . SER A 1 216 ? 20.652 11.097 -22.694 1.00 96.88 216 SER A O 1
ATOM 1760 N N . GLY A 1 217 ? 19.517 9.390 -23.616 1.00 95.31 217 GLY A N 1
ATOM 1761 C CA . GLY A 1 217 ? 20.527 8.357 -23.369 1.00 95.31 217 GLY A CA 1
ATOM 1762 C C . GLY A 1 217 ? 20.515 7.775 -21.953 1.00 95.31 217 GLY A C 1
ATOM 1763 O O . GLY A 1 217 ? 21.418 7.020 -21.604 1.00 95.31 217 GLY A O 1
ATOM 1764 N N . ASP A 1 218 ? 19.505 8.090 -21.135 1.00 94.62 218 ASP A N 1
ATOM 1765 C CA . ASP A 1 218 ? 19.371 7.535 -19.784 1.00 94.62 218 ASP A CA 1
ATOM 1766 C C . ASP A 1 218 ? 18.580 6.221 -19.823 1.00 94.62 218 ASP A C 1
ATOM 1768 O O . ASP A 1 218 ? 17.414 6.139 -19.429 1.00 94.62 218 ASP A O 1
ATOM 1772 N N . PHE A 1 219 ? 19.211 5.180 -20.370 1.00 93.88 219 PHE A N 1
ATOM 1773 C CA . PHE A 1 219 ? 18.573 3.879 -20.580 1.00 93.88 219 PHE A CA 1
ATOM 1774 C C . PHE A 1 219 ? 18.207 3.187 -19.265 1.00 93.88 219 PHE A C 1
ATOM 1776 O O . PHE A 1 219 ? 17.156 2.560 -19.188 1.00 93.88 219 PHE A O 1
ATOM 1783 N N . TYR A 1 220 ? 19.026 3.346 -18.222 1.00 90.88 220 TYR A N 1
ATOM 1784 C CA . TYR A 1 220 ? 18.774 2.770 -16.900 1.00 90.88 220 TYR A CA 1
ATOM 1785 C C . TYR A 1 220 ? 17.484 3.321 -16.277 1.00 90.88 220 TYR A C 1
ATOM 1787 O O . TYR A 1 220 ? 16.607 2.546 -15.888 1.00 90.88 220 TYR A O 1
ATOM 1795 N N . LEU A 1 221 ? 17.325 4.652 -16.213 1.00 89.44 221 LEU A N 1
ATOM 1796 C CA . LEU A 1 221 ? 16.097 5.244 -15.672 1.00 89.44 221 LEU A CA 1
ATOM 1797 C C . LEU A 1 221 ? 14.907 5.044 -16.607 1.00 89.44 221 LEU A C 1
ATOM 1799 O O . LEU A 1 221 ? 13.791 4.836 -16.132 1.00 89.44 221 LEU A O 1
ATOM 1803 N N . SER A 1 222 ? 15.133 5.076 -17.921 1.00 94.81 222 SER A N 1
ATOM 1804 C CA . SER A 1 222 ? 14.095 4.801 -18.913 1.00 94.81 222 SER A CA 1
ATOM 1805 C C . SER A 1 222 ? 13.515 3.390 -18.737 1.00 94.81 222 SER A C 1
ATOM 1807 O O . SER A 1 222 ? 12.296 3.222 -18.725 1.00 94.81 222 SER A O 1
ATOM 1809 N N . PHE A 1 223 ? 14.358 2.380 -18.495 1.00 94.12 223 PHE A N 1
ATOM 1810 C CA . PHE A 1 223 ? 13.935 0.981 -18.371 1.00 94.12 223 PHE A CA 1
ATOM 1811 C C . PHE A 1 223 ? 12.993 0.743 -17.182 1.00 94.12 223 PHE A C 1
ATOM 1813 O O . PHE A 1 223 ? 12.051 -0.046 -17.275 1.00 94.12 223 PHE A O 1
ATOM 1820 N N . ALA A 1 224 ? 13.180 1.474 -16.078 1.00 91.56 224 ALA A N 1
ATOM 1821 C CA . ALA A 1 224 ? 12.317 1.386 -14.897 1.00 91.56 224 ALA A CA 1
ATOM 1822 C C . ALA A 1 224 ? 10.832 1.680 -15.206 1.00 91.56 224 ALA A C 1
ATOM 1824 O O . ALA A 1 224 ? 9.934 1.243 -14.479 1.00 91.56 224 ALA A O 1
ATOM 1825 N N . PHE A 1 225 ? 10.546 2.406 -16.292 1.00 97.00 225 PHE A N 1
ATOM 1826 C CA . PHE A 1 225 ? 9.176 2.697 -16.703 1.00 97.00 225 PHE A CA 1
ATOM 1827 C C . PHE A 1 225 ? 8.462 1.503 -17.337 1.00 97.00 225 PHE A C 1
ATOM 1829 O O . PHE A 1 225 ? 7.243 1.424 -17.191 1.00 97.00 225 PHE A O 1
ATOM 1836 N N . PHE A 1 226 ? 9.161 0.545 -17.961 1.00 98.25 226 PHE A N 1
ATOM 1837 C CA . PHE A 1 226 ? 8.516 -0.620 -18.587 1.00 98.25 226 PHE A CA 1
ATOM 1838 C C . PHE A 1 226 ? 7.623 -1.384 -17.610 1.00 98.25 226 PHE A C 1
ATOM 1840 O O . PHE A 1 226 ? 6.471 -1.696 -17.921 1.00 98.25 226 PHE A O 1
ATOM 1847 N N . HIS A 1 227 ? 8.118 -1.606 -16.389 1.00 97.75 227 HIS A N 1
ATOM 1848 C CA . HIS A 1 227 ? 7.347 -2.253 -15.330 1.00 97.75 227 HIS A CA 1
ATOM 1849 C C . HIS A 1 227 ? 6.079 -1.470 -14.981 1.00 97.75 227 HIS A C 1
ATOM 1851 O O . HIS A 1 227 ? 4.986 -2.033 -14.936 1.00 97.75 227 HIS A O 1
ATOM 1857 N N . ARG A 1 228 ? 6.202 -0.153 -14.785 1.00 97.38 228 ARG A N 1
ATOM 1858 C CA . ARG A 1 228 ? 5.074 0.714 -14.416 1.00 97.38 228 ARG A CA 1
ATOM 1859 C C . ARG A 1 228 ? 4.005 0.777 -15.503 1.00 97.38 228 ARG A C 1
ATOM 1861 O O . ARG A 1 228 ? 2.821 0.690 -15.178 1.00 97.38 228 ARG A O 1
ATOM 1868 N N . ILE A 1 229 ? 4.423 0.893 -16.763 1.00 98.50 229 ILE A N 1
ATOM 1869 C CA . ILE A 1 229 ? 3.551 0.922 -17.943 1.00 98.50 229 ILE A CA 1
ATOM 1870 C C . ILE A 1 229 ? 2.679 -0.338 -17.957 1.00 98.50 229 ILE A C 1
ATOM 1872 O O . ILE A 1 229 ? 1.452 -0.251 -17.881 1.00 98.50 229 ILE A O 1
ATOM 1876 N N . LEU A 1 230 ? 3.303 -1.521 -17.958 1.00 98.44 230 LEU A N 1
ATOM 1877 C CA . LEU A 1 230 ? 2.564 -2.783 -18.033 1.00 98.44 230 LEU A CA 1
ATOM 1878 C C . LEU A 1 230 ? 1.747 -3.051 -16.767 1.00 98.44 230 LEU A C 1
ATOM 1880 O O . LEU A 1 230 ? 0.612 -3.513 -16.869 1.00 98.44 230 LEU A O 1
ATOM 1884 N N . LYS A 1 231 ? 2.255 -2.686 -15.582 1.00 98.12 231 LYS A N 1
ATOM 1885 C CA . LYS A 1 231 ? 1.505 -2.805 -14.325 1.00 98.12 231 LYS A CA 1
ATOM 1886 C C . LYS A 1 231 ? 0.187 -2.045 -14.394 1.00 98.12 231 LYS A C 1
ATOM 1888 O O . LYS A 1 231 ? -0.856 -2.611 -14.088 1.00 98.12 231 LYS A O 1
ATOM 1893 N N . ASN A 1 232 ? 0.213 -0.774 -14.788 1.00 97.81 232 ASN A N 1
ATOM 1894 C CA . ASN A 1 232 ? -0.996 0.049 -14.813 1.00 97.81 232 ASN A CA 1
ATOM 1895 C C . ASN A 1 232 ? -2.022 -0.468 -15.833 1.00 97.81 232 ASN A C 1
ATOM 1897 O O . ASN A 1 232 ? -3.212 -0.515 -15.520 1.00 97.81 232 ASN A O 1
ATOM 1901 N N . LEU A 1 233 ? -1.576 -0.944 -17.000 1.00 98.44 233 LEU A N 1
ATOM 1902 C CA . LEU A 1 233 ? -2.464 -1.555 -17.995 1.00 98.44 233 LEU A CA 1
ATOM 1903 C C . LEU A 1 233 ? -3.067 -2.877 -17.514 1.00 98.44 233 LEU A C 1
ATOM 1905 O O . LEU A 1 233 ? -4.262 -3.097 -17.688 1.00 98.44 233 LEU A O 1
ATOM 1909 N N . LEU A 1 234 ? -2.281 -3.733 -16.859 1.00 98.12 234 LEU A N 1
ATOM 1910 C CA . LEU A 1 234 ? -2.788 -4.971 -16.268 1.00 98.12 234 LEU A CA 1
ATOM 1911 C C . LEU A 1 234 ? -3.775 -4.695 -15.124 1.00 98.12 234 LEU A C 1
ATOM 1913 O O . LEU A 1 234 ? -4.786 -5.382 -15.018 1.00 98.12 234 LEU A O 1
ATOM 1917 N N . LYS A 1 235 ? -3.544 -3.658 -14.305 1.00 96.94 235 LYS A N 1
ATOM 1918 C CA . LYS A 1 235 ? -4.513 -3.217 -13.285 1.00 96.94 235 LYS A CA 1
ATOM 1919 C C . LYS A 1 235 ? -5.812 -2.724 -13.926 1.00 96.94 235 LYS A C 1
ATOM 1921 O O . LYS A 1 235 ? -6.887 -3.091 -13.464 1.00 96.94 235 LYS A O 1
ATOM 1926 N N . ALA A 1 236 ? -5.732 -1.946 -15.005 1.00 97.12 236 ALA A N 1
ATOM 1927 C CA . ALA A 1 236 ? -6.914 -1.515 -15.752 1.00 97.12 236 ALA A CA 1
ATOM 1928 C C . ALA A 1 236 ? -7.676 -2.721 -16.330 1.00 97.12 236 ALA A C 1
ATOM 1930 O 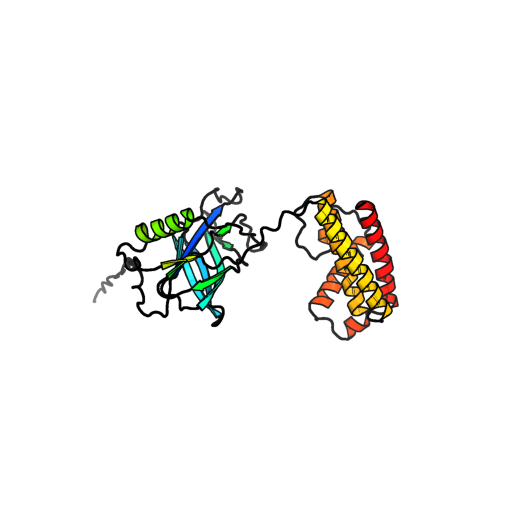O . ALA A 1 236 ? -8.898 -2.810 -16.206 1.00 97.12 236 ALA A O 1
ATOM 1931 N N . TYR A 1 237 ? -6.949 -3.683 -16.904 1.00 97.75 237 TYR A N 1
ATOM 1932 C CA . TYR A 1 237 ? -7.519 -4.903 -17.473 1.00 97.75 237 TYR A CA 1
ATOM 1933 C C . TYR A 1 237 ? -8.157 -5.792 -16.397 1.00 97.75 237 TYR A C 1
ATOM 1935 O O . TYR A 1 237 ? -9.232 -6.350 -16.613 1.00 97.75 237 TYR A O 1
ATOM 1943 N N . TYR A 1 238 ? -7.560 -5.856 -15.206 1.00 97.31 238 TYR A N 1
ATOM 1944 C CA . TYR A 1 238 ? -8.147 -6.515 -14.042 1.00 97.31 238 TYR A CA 1
ATOM 1945 C C . TYR A 1 238 ? -9.492 -5.887 -13.656 1.00 97.31 238 TYR A C 1
ATOM 1947 O O . TYR A 1 238 ? -10.470 -6.612 -13.483 1.00 97.31 238 TYR A O 1
ATOM 1955 N N . ILE A 1 239 ? -9.571 -4.553 -13.554 1.00 95.06 239 ILE A N 1
ATOM 1956 C CA . ILE A 1 239 ? -10.830 -3.867 -13.208 1.00 95.06 239 ILE A CA 1
ATOM 1957 C C . ILE A 1 239 ? -11.915 -4.189 -14.235 1.00 95.06 239 ILE A C 1
ATOM 1959 O O . ILE A 1 239 ? -13.049 -4.472 -13.851 1.00 95.06 239 ILE A O 1
ATOM 1963 N N . LYS A 1 240 ? -11.557 -4.203 -15.525 1.00 95.44 240 LYS A N 1
ATOM 1964 C CA . LYS A 1 240 ? -12.484 -4.515 -16.618 1.00 95.44 240 LYS A CA 1
ATOM 1965 C C . LYS A 1 240 ? -13.014 -5.956 -16.565 1.00 95.44 240 LYS A C 1
ATOM 1967 O O . LYS A 1 240 ? -14.193 -6.158 -16.833 1.00 95.44 240 LYS A O 1
ATOM 1972 N N . ASN A 1 241 ? -12.175 -6.943 -16.234 1.00 93.75 241 ASN A N 1
ATOM 1973 C CA . ASN A 1 241 ? -12.518 -8.369 -16.385 1.00 93.75 241 ASN A CA 1
ATOM 1974 C C . ASN A 1 241 ? -12.840 -9.118 -15.088 1.00 93.75 241 ASN A C 1
ATOM 1976 O O . ASN A 1 241 ? -13.451 -10.186 -15.133 1.00 93.75 241 ASN A O 1
ATOM 1980 N N . VAL A 1 242 ? -12.390 -8.613 -13.941 1.00 91.75 242 VAL A N 1
ATOM 1981 C CA . VAL A 1 242 ? -12.490 -9.308 -12.648 1.00 91.75 242 VAL A CA 1
ATOM 1982 C C . VAL A 1 242 ? -13.257 -8.469 -11.634 1.00 91.75 242 VAL A C 1
ATOM 1984 O O . VAL A 1 242 ? -14.144 -8.992 -10.962 1.00 91.75 242 VAL A O 1
ATOM 1987 N N . GLY A 1 243 ? -12.944 -7.175 -11.533 1.00 87.50 243 GLY A N 1
ATOM 1988 C CA . GLY A 1 243 ? -13.649 -6.232 -10.667 1.00 87.50 243 GLY A CA 1
ATOM 1989 C C . GLY A 1 243 ? -12.727 -5.262 -9.929 1.00 87.50 243 GLY A C 1
ATOM 1990 O O . GLY A 1 243 ? -11.527 -5.190 -10.165 1.00 87.50 243 GLY A O 1
ATOM 1991 N N . GLU A 1 244 ? -13.296 -4.493 -9.004 1.00 76.81 244 GLU A N 1
ATOM 1992 C CA . GLU A 1 244 ? -12.661 -3.285 -8.449 1.00 76.81 244 GLU A CA 1
ATOM 1993 C C . GLU A 1 244 ? -11.517 -3.550 -7.451 1.00 76.81 244 GLU A C 1
ATOM 1995 O O . GLU A 1 244 ? -10.677 -2.681 -7.226 1.00 76.81 244 GLU A O 1
ATOM 2000 N N . ASN A 1 245 ? -11.447 -4.748 -6.862 1.00 78.25 245 ASN A N 1
ATOM 2001 C CA . ASN A 1 245 ? -10.424 -5.100 -5.873 1.00 78.25 245 ASN A CA 1
ATOM 2002 C C . ASN A 1 245 ? -9.152 -5.610 -6.555 1.00 78.25 245 ASN A C 1
ATOM 2004 O O . ASN A 1 245 ? -8.860 -6.809 -6.534 1.00 78.25 245 ASN A O 1
ATOM 2008 N N . VAL A 1 246 ? -8.419 -4.694 -7.186 1.00 81.94 246 VAL A N 1
ATOM 2009 C CA . VAL A 1 246 ? -7.125 -4.990 -7.806 1.00 81.94 246 VAL A CA 1
ATOM 2010 C C . VAL A 1 246 ? -6.138 -5.459 -6.742 1.00 81.94 246 VAL A C 1
ATOM 2012 O O . VAL A 1 246 ? -5.975 -4.825 -5.699 1.00 81.94 246 VAL A O 1
ATOM 2015 N N . THR A 1 247 ? -5.441 -6.557 -7.016 1.00 77.38 247 THR A N 1
ATOM 2016 C CA . THR A 1 247 ? -4.374 -7.061 -6.149 1.00 77.38 247 THR A CA 1
ATOM 2017 C C . THR A 1 247 ? -3.263 -6.014 -5.987 1.00 77.38 247 THR A C 1
ATOM 2019 O O . THR A 1 247 ? -2.735 -5.512 -6.983 1.00 77.38 247 THR A O 1
ATOM 2022 N N . ASP A 1 248 ? -2.866 -5.712 -4.744 1.00 81.12 248 ASP A N 1
ATOM 2023 C CA . ASP A 1 248 ? -1.737 -4.815 -4.414 1.00 81.12 248 ASP A CA 1
ATOM 2024 C C . ASP A 1 248 ? -0.391 -5.545 -4.591 1.00 81.12 248 ASP A C 1
ATOM 2026 O O . ASP A 1 248 ? 0.420 -5.626 -3.674 1.00 81.12 248 ASP A O 1
ATOM 2030 N N . THR A 1 249 ? -0.194 -6.156 -5.761 1.00 89.25 249 THR A N 1
ATOM 2031 C CA . THR A 1 249 ? 1.067 -6.786 -6.155 1.00 89.25 249 THR A CA 1
ATOM 2032 C C . THR A 1 249 ? 1.792 -5.910 -7.171 1.00 89.25 249 THR A C 1
ATOM 2034 O O . THR A 1 249 ? 1.168 -5.275 -8.030 1.00 89.25 249 THR A O 1
ATOM 2037 N N . ASP A 1 250 ? 3.116 -5.868 -7.050 1.00 90.62 250 ASP A N 1
ATOM 2038 C CA . ASP A 1 250 ? 4.007 -5.312 -8.065 1.00 90.62 250 ASP A CA 1
ATOM 2039 C C . ASP A 1 250 ? 4.499 -6.405 -9.038 1.00 90.62 250 ASP A C 1
ATOM 2041 O O . ASP A 1 250 ? 5.080 -6.062 -10.059 1.00 90.62 250 ASP A O 1
ATOM 2045 N N . ASP A 1 251 ? 4.238 -7.692 -8.789 1.00 96.19 251 ASP A N 1
ATOM 2046 C CA . ASP A 1 251 ? 4.631 -8.775 -9.699 1.00 96.19 251 ASP A CA 1
ATOM 2047 C C . ASP A 1 251 ? 3.713 -8.839 -10.929 1.00 96.19 251 ASP A C 1
ATOM 2049 O O . ASP A 1 251 ? 2.508 -9.095 -10.823 1.00 96.19 251 ASP A O 1
ATOM 2053 N N . LEU A 1 252 ? 4.285 -8.599 -12.113 1.00 97.56 252 LEU A N 1
ATOM 2054 C CA . LEU A 1 252 ? 3.520 -8.515 -13.361 1.00 97.56 252 LEU A CA 1
ATOM 2055 C C . LEU A 1 252 ? 2.914 -9.862 -13.759 1.00 97.56 252 LEU A C 1
ATOM 2057 O O . LEU A 1 252 ? 1.813 -9.891 -14.311 1.00 97.56 252 LEU A O 1
ATOM 2061 N N . LYS A 1 253 ? 3.597 -10.976 -13.465 1.00 96.88 253 LYS A N 1
ATOM 2062 C CA . LYS A 1 253 ? 3.100 -12.313 -13.806 1.00 96.88 253 LYS A CA 1
ATOM 2063 C C . LYS A 1 253 ? 1.870 -12.661 -12.974 1.00 96.88 253 LYS A C 1
ATOM 2065 O O . LYS A 1 253 ? 0.841 -13.019 -13.540 1.00 96.88 253 LYS A O 1
ATOM 2070 N N . SER A 1 254 ? 1.939 -12.454 -11.663 1.00 95.44 254 SER A N 1
ATOM 2071 C CA . SER A 1 254 ? 0.811 -12.625 -10.745 1.00 95.44 254 SER A CA 1
ATOM 2072 C C . SER A 1 254 ? -0.359 -11.726 -11.126 1.00 95.44 254 SER A C 1
ATOM 2074 O O . SER A 1 254 ? -1.504 -12.167 -11.100 1.00 95.44 254 SER A O 1
ATOM 2076 N N . LEU A 1 255 ? -0.094 -10.475 -11.516 1.00 96.31 255 LEU A N 1
ATOM 2077 C CA . LEU A 1 255 ? -1.144 -9.552 -11.945 1.00 96.31 255 LEU A CA 1
ATOM 2078 C C . LEU A 1 255 ? -1.783 -9.981 -13.279 1.00 96.31 255 LEU A C 1
ATOM 2080 O O . LEU A 1 255 ? -3.000 -9.876 -13.445 1.00 96.31 255 LEU A O 1
ATOM 2084 N N . SER A 1 256 ? -0.992 -10.509 -14.216 1.00 97.00 256 SER A N 1
ATOM 2085 C CA . SER A 1 256 ? -1.493 -11.113 -15.456 1.00 97.00 256 SER A CA 1
ATOM 2086 C C . SER A 1 256 ? -2.409 -12.298 -15.179 1.00 97.00 256 SER A C 1
ATOM 2088 O O . SER A 1 256 ? -3.521 -12.347 -15.699 1.00 97.00 256 SER A O 1
ATOM 2090 N N . ASP A 1 257 ? -1.977 -13.216 -14.317 1.00 95.19 257 ASP A N 1
ATOM 2091 C CA . ASP A 1 257 ? -2.749 -14.408 -13.966 1.00 95.19 257 ASP A CA 1
ATOM 2092 C C . ASP A 1 257 ? -4.044 -14.026 -13.246 1.00 95.19 257 ASP A C 1
ATOM 2094 O O . ASP A 1 257 ? -5.129 -14.486 -13.607 1.00 95.19 257 ASP A O 1
ATOM 2098 N N . ALA A 1 258 ? -3.950 -13.112 -12.276 1.00 93.94 258 ALA A N 1
ATOM 2099 C CA . ALA A 1 258 ? -5.095 -12.619 -11.521 1.00 93.94 258 ALA A CA 1
ATOM 2100 C C . ALA A 1 258 ? -6.107 -11.891 -12.416 1.00 93.94 258 ALA A C 1
ATOM 2102 O O . ALA A 1 258 ? -7.308 -11.995 -12.185 1.00 93.94 258 ALA A O 1
ATOM 2103 N N . SER A 1 259 ? -5.636 -11.186 -13.450 1.00 94.69 259 SER A N 1
ATOM 2104 C CA . SER A 1 259 ? -6.487 -10.493 -14.427 1.00 94.69 259 SER A CA 1
ATOM 2105 C C . SER A 1 259 ? -7.010 -11.394 -15.548 1.00 94.69 259 SER A C 1
ATOM 2107 O O . SER A 1 259 ? -7.776 -10.922 -16.388 1.00 94.69 259 SER A O 1
ATOM 2109 N N . LYS A 1 260 ? -6.632 -12.683 -15.559 1.00 95.31 260 LYS A N 1
ATOM 2110 C CA . LYS A 1 260 ? -6.935 -13.644 -16.634 1.00 95.31 260 LYS A CA 1
ATOM 2111 C C . LYS A 1 260 ? -6.465 -13.149 -18.004 1.00 95.31 260 LYS A C 1
ATOM 2113 O O . LYS A 1 260 ? -7.122 -13.367 -19.021 1.00 95.31 260 LYS A O 1
ATOM 2118 N N . PHE A 1 261 ? -5.344 -12.435 -18.032 1.00 96.56 261 PHE A N 1
ATOM 2119 C CA . PHE A 1 261 ? -4.732 -12.004 -19.276 1.00 96.56 261 PHE A CA 1
ATOM 2120 C C . PHE A 1 261 ? -3.886 -13.137 -19.854 1.00 96.56 261 PHE A C 1
ATOM 2122 O O . PHE A 1 261 ? -2.845 -13.497 -19.303 1.00 96.56 261 PHE A O 1
ATOM 2129 N N . GLU A 1 262 ? -4.347 -13.708 -20.966 1.00 93.31 262 GLU A N 1
ATOM 2130 C CA . GLU A 1 262 ? -3.634 -14.776 -21.661 1.00 93.31 262 GLU A CA 1
ATOM 2131 C C . GLU A 1 262 ? -2.383 -14.238 -22.358 1.00 93.31 262 GLU A C 1
ATOM 2133 O O . GLU A 1 262 ? -2.446 -13.351 -23.220 1.00 93.31 262 GLU A O 1
ATOM 2138 N N . GLN A 1 263 ? -1.239 -14.814 -22.004 1.00 88.06 263 GLN A N 1
ATOM 2139 C CA . GLN A 1 263 ? 0.069 -14.448 -22.529 1.00 88.06 263 GLN A CA 1
ATOM 2140 C C . GLN A 1 263 ? 0.746 -15.647 -23.179 1.00 88.06 263 GLN A C 1
ATOM 2142 O O . GLN A 1 263 ? 0.550 -16.789 -22.766 1.00 88.06 263 GLN A O 1
ATOM 2147 N N . SER A 1 264 ? 1.577 -15.374 -24.183 1.00 94.06 264 SER A N 1
ATOM 2148 C CA . SER A 1 264 ? 2.519 -16.371 -24.683 1.00 94.06 264 SER A CA 1
ATOM 2149 C C . SER A 1 264 ? 3.579 -16.685 -23.614 1.00 94.06 264 SER A C 1
ATOM 2151 O O . SER A 1 264 ? 3.796 -15.868 -22.709 1.00 94.06 264 SER A O 1
ATOM 2153 N N . PRO A 1 265 ? 4.289 -17.823 -23.721 1.00 94.62 265 PRO A N 1
ATOM 2154 C CA . PRO A 1 265 ? 5.435 -18.116 -22.860 1.00 94.62 265 PRO A CA 1
ATOM 2155 C C . PRO A 1 265 ? 6.455 -16.964 -22.807 1.00 94.62 265 PRO A C 1
ATOM 2157 O O . PRO A 1 265 ? 6.863 -16.555 -21.722 1.00 94.62 265 PRO A O 1
ATOM 2160 N N . ASP A 1 266 ? 6.767 -16.351 -23.951 1.00 93.31 266 ASP A N 1
ATOM 2161 C CA . ASP A 1 266 ? 7.698 -15.216 -24.033 1.00 93.31 266 ASP A CA 1
ATOM 2162 C C . ASP A 1 266 ? 7.187 -13.958 -23.314 1.00 93.31 266 ASP A C 1
ATOM 2164 O O . ASP A 1 266 ? 7.975 -13.183 -22.762 1.00 93.31 266 ASP A O 1
ATOM 2168 N N . GLY A 1 267 ? 5.865 -13.751 -23.301 1.00 94.44 267 GLY A N 1
ATOM 2169 C CA . GLY A 1 267 ? 5.215 -12.677 -22.549 1.00 94.44 267 GLY A CA 1
ATOM 2170 C C . GLY A 1 267 ? 5.244 -12.921 -21.039 1.00 94.44 267 GLY A C 1
ATOM 2171 O O . GLY A 1 267 ? 5.433 -11.984 -20.265 1.00 94.44 267 GLY A O 1
ATOM 2172 N N . ALA A 1 268 ? 5.121 -14.178 -20.605 1.00 94.81 268 ALA A N 1
ATOM 2173 C CA . ALA A 1 268 ? 5.284 -14.541 -19.200 1.00 94.81 268 ALA A CA 1
ATOM 2174 C C . ALA A 1 268 ? 6.730 -14.327 -18.723 1.00 94.81 268 ALA A C 1
ATOM 2176 O O . ALA A 1 268 ? 6.931 -13.781 -17.639 1.00 94.81 268 ALA A O 1
ATOM 2177 N N . ILE A 1 269 ? 7.718 -14.688 -19.549 1.00 97.31 269 ILE A N 1
ATOM 2178 C CA . ILE A 1 269 ? 9.139 -14.426 -19.276 1.00 97.31 269 ILE A CA 1
ATOM 2179 C C . ILE A 1 269 ? 9.388 -12.917 -19.176 1.00 97.31 269 ILE A C 1
ATOM 2181 O O . ILE A 1 269 ? 9.967 -12.468 -18.194 1.00 97.31 269 ILE A O 1
ATOM 2185 N N . LEU A 1 270 ? 8.848 -12.118 -20.108 1.00 97.94 270 LEU A N 1
ATOM 2186 C CA . LEU A 1 270 ? 8.959 -10.653 -20.060 1.00 97.94 270 LEU A CA 1
ATOM 2187 C C . LEU A 1 270 ? 8.485 -10.081 -18.715 1.00 97.94 270 LEU A C 1
ATOM 2189 O O . LEU A 1 270 ? 9.114 -9.188 -18.157 1.00 97.94 270 LEU A O 1
ATOM 2193 N N . PHE A 1 271 ? 7.364 -10.577 -18.190 1.00 98.00 271 PHE A N 1
ATOM 2194 C CA . PHE A 1 271 ? 6.810 -10.115 -16.918 1.00 98.00 271 PHE A CA 1
ATOM 2195 C C . PHE A 1 271 ? 7.683 -10.456 -15.714 1.00 98.00 271 PHE A C 1
ATOM 2197 O O . PHE A 1 271 ? 7.816 -9.623 -14.812 1.00 98.00 271 PHE A O 1
ATOM 2204 N N . ILE A 1 272 ? 8.283 -11.645 -15.709 1.00 97.12 272 ILE A N 1
ATOM 2205 C CA . ILE A 1 272 ? 9.226 -12.065 -14.669 1.00 97.12 272 ILE A CA 1
ATOM 2206 C C . ILE A 1 272 ? 10.477 -11.183 -14.730 1.00 97.12 272 ILE A C 1
ATOM 2208 O O . ILE A 1 272 ? 10.851 -10.584 -13.719 1.00 97.12 272 ILE A O 1
ATOM 2212 N N . ASP A 1 273 ? 11.055 -11.025 -15.922 1.00 96.50 273 ASP A N 1
ATOM 2213 C CA . ASP A 1 273 ? 12.265 -10.231 -16.144 1.00 96.50 273 ASP A CA 1
ATOM 2214 C C . ASP A 1 273 ? 12.062 -8.779 -15.698 1.00 96.50 273 ASP A C 1
ATOM 2216 O O . ASP A 1 273 ? 12.814 -8.258 -14.875 1.00 96.50 273 ASP A O 1
ATOM 2220 N N . LEU A 1 274 ? 10.996 -8.127 -16.176 1.00 97.31 274 LEU A N 1
ATOM 2221 C CA . LEU A 1 274 ? 10.697 -6.738 -15.828 1.00 97.31 274 LEU A CA 1
ATOM 2222 C C . LEU A 1 274 ? 10.429 -6.548 -14.332 1.00 97.31 274 LEU A C 1
ATOM 2224 O O . LEU A 1 274 ? 10.766 -5.494 -13.792 1.00 97.31 274 LEU A O 1
ATOM 2228 N N . THR A 1 275 ? 9.828 -7.532 -13.657 1.00 95.94 275 THR A N 1
ATOM 2229 C CA . THR A 1 275 ? 9.608 -7.468 -12.204 1.00 95.94 275 THR A CA 1
ATOM 2230 C C . THR A 1 275 ? 10.939 -7.551 -11.462 1.00 95.94 275 THR A C 1
ATOM 2232 O O . THR A 1 275 ? 11.242 -6.658 -10.671 1.00 95.94 275 THR A O 1
ATOM 2235 N N . SER A 1 276 ? 11.770 -8.547 -11.781 1.00 93.50 276 SER A N 1
ATOM 2236 C CA . SER A 1 276 ? 13.079 -8.746 -11.146 1.00 93.50 276 SER A CA 1
ATOM 2237 C C . SER A 1 276 ? 14.029 -7.561 -11.376 1.00 93.50 276 SER A C 1
ATOM 2239 O O . SER A 1 276 ? 14.663 -7.054 -10.441 1.00 93.50 276 SER A O 1
ATOM 2241 N N . LEU A 1 277 ? 14.080 -7.047 -12.608 1.00 92.19 277 LEU A N 1
ATOM 2242 C CA . LEU A 1 277 ? 14.893 -5.883 -12.955 1.00 92.19 277 LEU A CA 1
ATOM 2243 C C . LEU A 1 277 ? 14.407 -4.626 -12.223 1.00 92.19 277 LEU A C 1
ATOM 2245 O O . LEU A 1 277 ? 15.219 -3.895 -11.659 1.00 92.19 277 LEU A O 1
ATOM 2249 N N . ASN A 1 278 ? 13.094 -4.384 -12.165 1.00 91.94 278 ASN A N 1
ATOM 2250 C CA . ASN A 1 278 ? 12.534 -3.237 -11.449 1.00 91.94 278 ASN A CA 1
ATOM 2251 C C . ASN A 1 278 ? 12.786 -3.305 -9.937 1.00 91.94 278 ASN A C 1
ATOM 2253 O O . ASN A 1 278 ? 13.077 -2.279 -9.324 1.00 91.94 278 ASN A O 1
ATOM 2257 N N . GLU A 1 279 ? 12.709 -4.489 -9.327 1.00 89.25 279 GLU A N 1
ATOM 2258 C CA . GLU A 1 279 ? 13.085 -4.672 -7.922 1.00 89.25 279 GLU A CA 1
ATOM 2259 C C . GLU A 1 279 ? 14.546 -4.285 -7.689 1.00 89.25 279 GLU A C 1
ATOM 2261 O O . GLU A 1 279 ? 14.819 -3.461 -6.817 1.00 89.25 279 GLU A O 1
ATOM 2266 N N . THR A 1 280 ? 15.455 -4.779 -8.532 1.00 86.69 280 THR A N 1
ATOM 2267 C CA . THR A 1 280 ? 16.894 -4.469 -8.462 1.00 86.69 280 THR A CA 1
ATOM 2268 C C . THR A 1 280 ? 17.177 -2.972 -8.629 1.00 86.69 280 THR A C 1
ATOM 2270 O O . THR A 1 280 ? 18.009 -2.401 -7.919 1.00 86.69 280 THR A O 1
ATOM 2273 N N . ILE A 1 281 ? 16.451 -2.310 -9.538 1.00 86.00 281 ILE A N 1
ATOM 2274 C CA . ILE A 1 281 ? 16.537 -0.859 -9.741 1.00 86.00 281 ILE A CA 1
ATOM 2275 C C . ILE A 1 281 ? 16.053 -0.104 -8.491 1.00 86.00 281 ILE A C 1
ATOM 2277 O O . ILE A 1 281 ? 16.710 0.841 -8.051 1.00 86.00 281 ILE A O 1
ATOM 2281 N N . LYS A 1 282 ? 14.912 -0.504 -7.907 1.00 82.62 282 LYS A N 1
ATOM 2282 C CA . LYS A 1 282 ? 14.270 0.188 -6.770 1.00 82.62 282 LYS A CA 1
ATOM 2283 C C . LYS A 1 282 ? 15.038 0.042 -5.462 1.00 82.62 282 LYS A C 1
ATOM 2285 O O . LYS A 1 282 ? 15.071 0.988 -4.677 1.00 82.62 282 LYS A O 1
ATOM 2290 N N . THR A 1 283 ? 15.615 -1.126 -5.195 1.00 81.19 283 THR A N 1
ATOM 2291 C CA . THR A 1 283 ? 16.384 -1.382 -3.966 1.00 81.19 283 THR A CA 1
ATOM 2292 C C . THR A 1 283 ? 17.738 -0.680 -3.971 1.00 81.19 283 THR A C 1
ATOM 2294 O O . THR A 1 283 ? 18.378 -0.592 -2.925 1.00 81.19 283 THR A O 1
ATOM 2297 N N . GLY A 1 284 ? 18.191 -0.190 -5.131 1.00 71.12 284 GLY A N 1
ATOM 2298 C CA . GLY A 1 284 ? 19.526 0.379 -5.279 1.00 71.12 284 GLY A CA 1
ATOM 2299 C C . GLY A 1 284 ? 20.635 -0.658 -5.095 1.00 71.12 284 GLY A C 1
ATOM 2300 O O . GLY A 1 284 ? 21.788 -0.276 -4.925 1.00 71.12 284 GLY A O 1
ATOM 2301 N N . SER A 1 285 ? 20.309 -1.957 -5.143 1.00 73.38 285 SER A N 1
ATOM 2302 C CA . SER A 1 285 ? 21.299 -3.041 -5.133 1.00 73.38 285 SER A CA 1
ATOM 2303 C C . SER A 1 285 ? 22.019 -3.195 -6.477 1.00 73.38 285 SER A C 1
ATOM 2305 O O . SER A 1 285 ? 22.880 -4.057 -6.614 1.00 73.38 285 SER A O 1
ATOM 2307 N N . ALA A 1 286 ? 21.666 -2.364 -7.461 1.00 74.75 286 ALA A N 1
ATOM 2308 C CA . ALA A 1 286 ? 22.361 -2.217 -8.727 1.00 74.75 286 ALA A CA 1
ATOM 2309 C C . ALA A 1 286 ? 23.803 -1.728 -8.512 1.00 74.75 286 ALA A C 1
ATOM 2311 O O . ALA A 1 286 ? 24.045 -0.540 -8.271 1.00 74.75 286 ALA A O 1
ATOM 2312 N N . ASP A 1 287 ? 24.764 -2.640 -8.637 1.00 82.44 287 ASP A N 1
ATOM 2313 C CA . ASP A 1 287 ? 26.171 -2.278 -8.752 1.00 82.44 287 ASP A CA 1
ATOM 2314 C C . ASP A 1 287 ? 26.463 -1.614 -10.117 1.00 82.44 287 ASP A C 1
ATOM 2316 O O . ASP A 1 287 ? 25.590 -1.447 -10.978 1.00 82.44 287 ASP A O 1
ATOM 2320 N N . ALA A 1 288 ? 27.709 -1.182 -10.322 1.00 82.81 288 ALA A N 1
ATOM 2321 C CA . ALA A 1 288 ? 28.111 -0.571 -11.589 1.00 82.81 288 ALA A CA 1
ATOM 2322 C C . ALA A 1 288 ? 27.934 -1.531 -12.782 1.00 82.81 288 ALA A C 1
ATOM 2324 O O . ALA A 1 288 ? 27.583 -1.084 -13.873 1.00 82.81 288 ALA A O 1
ATOM 2325 N N . ASN A 1 289 ? 28.113 -2.839 -12.574 1.00 84.88 289 ASN A N 1
ATOM 2326 C CA . ASN A 1 289 ? 27.959 -3.844 -13.625 1.00 84.88 289 ASN A CA 1
ATOM 2327 C C . ASN A 1 289 ? 26.500 -3.960 -14.070 1.00 84.88 289 ASN A C 1
ATOM 2329 O O . ASN A 1 289 ? 26.228 -4.010 -15.267 1.00 84.88 289 ASN A O 1
ATOM 2333 N N . PHE A 1 290 ? 25.559 -3.919 -13.128 1.00 86.31 290 PHE A N 1
ATOM 2334 C CA . PHE A 1 290 ? 24.133 -3.911 -13.421 1.00 86.31 290 PHE A CA 1
ATOM 2335 C C . PHE A 1 290 ? 23.720 -2.658 -14.196 1.00 86.31 290 PHE A C 1
ATOM 2337 O O . PHE A 1 290 ? 22.934 -2.737 -15.126 1.00 86.31 290 PHE A O 1
ATOM 2344 N N . LYS A 1 291 ? 24.272 -1.478 -13.902 1.00 84.94 291 LYS A N 1
ATOM 2345 C CA . LYS A 1 291 ? 23.962 -0.288 -14.721 1.00 84.94 291 LYS A CA 1
ATOM 2346 C C . LYS A 1 291 ? 24.465 -0.419 -16.160 1.00 84.94 291 LYS A C 1
ATOM 2348 O O . LYS A 1 291 ? 23.808 0.069 -17.076 1.00 84.94 291 LYS A O 1
ATOM 2353 N N . ASN A 1 292 ? 25.580 -1.117 -16.361 1.00 88.31 292 ASN A N 1
ATOM 2354 C CA . ASN A 1 292 ? 26.188 -1.298 -17.677 1.00 88.31 292 ASN A CA 1
ATOM 2355 C C . ASN A 1 292 ? 25.420 -2.272 -18.586 1.00 88.31 292 ASN A C 1
ATOM 2357 O O . ASN A 1 292 ? 25.642 -2.237 -19.795 1.00 88.31 292 ASN A O 1
ATOM 2361 N N . ILE A 1 293 ? 24.512 -3.107 -18.056 1.00 92.12 293 ILE A N 1
ATOM 2362 C CA . ILE A 1 293 ? 23.675 -3.973 -18.908 1.00 92.12 293 ILE A CA 1
ATOM 2363 C C . ILE A 1 293 ? 22.612 -3.184 -19.686 1.00 92.12 293 ILE A C 1
ATOM 2365 O O . ILE A 1 293 ? 22.142 -3.650 -20.720 1.00 92.12 293 ILE A O 1
ATOM 2369 N N . PHE A 1 294 ? 22.255 -1.975 -19.239 1.00 92.50 294 PHE A N 1
ATOM 2370 C CA . PHE A 1 294 ? 21.250 -1.133 -19.893 1.00 92.50 294 PHE A CA 1
ATOM 2371 C C . PHE A 1 294 ? 21.861 -0.354 -21.060 1.00 92.50 294 PHE A C 1
ATOM 2373 O O . PHE A 1 294 ? 22.023 0.865 -21.009 1.00 92.50 294 PHE A O 1
ATOM 2380 N N . THR A 1 295 ? 22.209 -1.072 -22.126 1.00 95.94 295 THR A N 1
ATOM 2381 C CA . THR A 1 295 ? 22.616 -0.462 -23.395 1.00 95.94 295 THR A CA 1
ATOM 2382 C C . THR A 1 295 ? 21.398 -0.062 -24.226 1.00 95.94 295 THR A C 1
ATOM 2384 O O . THR A 1 295 ? 20.261 -0.455 -23.946 1.00 95.94 295 THR A O 1
ATOM 2387 N N . LYS A 1 296 ? 21.628 0.711 -25.291 1.00 96.88 296 LYS A N 1
ATOM 2388 C CA . LYS A 1 296 ? 20.575 1.086 -26.239 1.00 96.88 296 LYS A CA 1
ATOM 2389 C C . LYS A 1 296 ? 19.947 -0.144 -26.901 1.00 96.88 296 LYS A C 1
ATOM 2391 O O . LYS A 1 296 ? 18.733 -0.191 -27.077 1.00 96.88 296 LYS A O 1
ATOM 2396 N N . GLU A 1 297 ? 20.772 -1.123 -27.260 1.00 97.31 297 GLU A N 1
ATOM 2397 C CA . GLU A 1 297 ? 20.366 -2.372 -27.907 1.00 97.31 297 GLU A CA 1
ATOM 2398 C C . GLU A 1 297 ? 19.521 -3.217 -26.953 1.00 97.31 297 GLU A C 1
ATOM 2400 O O . GLU A 1 297 ? 18.430 -3.646 -27.325 1.00 97.31 297 GLU A O 1
ATOM 2405 N N . TYR A 1 298 ? 19.980 -3.366 -25.704 1.00 96.25 298 TYR A N 1
ATOM 2406 C CA . TYR A 1 298 ? 19.244 -4.074 -24.658 1.00 96.25 298 TYR A CA 1
ATOM 2407 C C . TYR A 1 298 ? 17.881 -3.425 -24.395 1.00 96.25 298 TYR A C 1
ATOM 2409 O O . TYR A 1 298 ? 16.852 -4.097 -24.337 1.00 96.25 298 TYR A O 1
ATOM 2417 N N . PHE A 1 299 ? 17.845 -2.094 -24.305 1.00 96.69 299 PHE A N 1
ATOM 2418 C CA . PHE A 1 299 ? 16.595 -1.360 -24.157 1.00 96.69 299 PHE A CA 1
ATOM 2419 C C . PHE A 1 299 ? 15.651 -1.584 -25.346 1.00 96.69 299 PHE A C 1
ATOM 2421 O O . PHE A 1 299 ? 14.459 -1.803 -25.143 1.00 96.69 299 PHE A O 1
ATOM 2428 N N . GLN A 1 300 ? 16.163 -1.538 -26.581 1.00 97.44 300 GLN A N 1
ATOM 2429 C CA . GLN A 1 300 ? 15.346 -1.687 -27.788 1.00 97.44 300 GLN A CA 1
ATOM 2430 C C . GLN A 1 300 ? 14.703 -3.075 -27.886 1.00 97.44 300 GLN A C 1
ATOM 2432 O O . GLN A 1 300 ? 13.557 -3.190 -28.324 1.00 97.44 300 GLN A O 1
ATOM 2437 N N . GLU A 1 301 ? 15.415 -4.119 -27.461 1.00 96.50 301 GLU A N 1
ATOM 2438 C CA . GLU A 1 301 ? 14.874 -5.476 -27.390 1.00 96.50 301 GLU A CA 1
ATOM 2439 C C . GLU A 1 301 ? 13.637 -5.533 -26.481 1.00 96.50 301 GLU A C 1
ATOM 2441 O O . GLU A 1 301 ? 12.582 -6.034 -26.881 1.00 96.50 301 GLU A O 1
ATOM 2446 N N . TYR A 1 302 ? 13.738 -4.957 -25.280 1.00 97.75 302 TYR A N 1
ATOM 2447 C CA . TYR A 1 302 ? 12.620 -4.892 -24.343 1.00 97.75 302 TYR A CA 1
ATOM 2448 C C . TYR A 1 302 ? 11.504 -3.977 -24.829 1.00 97.75 302 TYR A C 1
ATOM 2450 O O . TYR A 1 302 ? 10.342 -4.363 -24.718 1.00 97.75 302 TYR A O 1
ATOM 2458 N N . LEU A 1 303 ? 11.830 -2.815 -25.404 1.00 97.94 303 LEU A N 1
ATOM 2459 C CA . LEU A 1 303 ? 10.842 -1.876 -25.934 1.00 97.94 303 LEU A CA 1
ATOM 2460 C C . LEU A 1 303 ? 9.911 -2.577 -26.926 1.00 97.94 303 LEU A C 1
ATOM 2462 O O . LEU A 1 303 ? 8.697 -2.535 -26.760 1.00 97.94 303 LEU A O 1
ATOM 2466 N N . ASN A 1 304 ? 10.473 -3.321 -27.881 1.00 97.31 304 ASN A N 1
ATOM 2467 C CA . ASN A 1 304 ? 9.684 -4.037 -28.882 1.00 97.31 304 ASN A CA 1
ATOM 2468 C C . ASN A 1 304 ? 8.713 -5.051 -28.244 1.00 97.31 304 ASN A C 1
ATOM 2470 O O . ASN A 1 304 ? 7.565 -5.173 -28.672 1.00 97.31 304 ASN A O 1
ATOM 2474 N N . ARG A 1 305 ? 9.155 -5.785 -27.213 1.00 98.06 305 ARG A N 1
ATOM 2475 C CA . ARG A 1 305 ? 8.320 -6.766 -26.492 1.00 98.06 305 ARG A CA 1
ATOM 2476 C C . ARG A 1 305 ? 7.245 -6.073 -25.646 1.00 98.06 305 ARG A C 1
ATOM 2478 O O . ARG A 1 305 ? 6.100 -6.524 -25.606 1.00 98.06 305 ARG A O 1
ATOM 2485 N N . VAL A 1 306 ? 7.601 -4.972 -24.986 1.00 98.12 306 VAL A N 1
ATOM 2486 C CA . VAL A 1 306 ? 6.693 -4.151 -24.174 1.00 98.12 306 VAL A CA 1
ATOM 2487 C C . VAL A 1 306 ? 5.605 -3.533 -25.046 1.00 98.12 306 VAL A C 1
ATOM 2489 O O . VAL A 1 306 ? 4.439 -3.594 -24.662 1.00 98.12 306 VAL A O 1
ATOM 2492 N N . ASP A 1 307 ? 5.953 -3.009 -26.221 1.00 98.00 307 ASP A N 1
ATOM 2493 C CA . ASP A 1 307 ? 5.009 -2.395 -27.158 1.00 98.00 307 ASP A CA 1
ATOM 2494 C C . ASP A 1 307 ? 3.948 -3.386 -27.627 1.00 98.00 307 ASP A C 1
ATOM 2496 O O . ASP A 1 307 ? 2.756 -3.088 -27.570 1.00 98.00 307 ASP A O 1
ATOM 2500 N N . GLN A 1 308 ? 4.350 -4.611 -27.971 1.00 97.25 308 GLN A N 1
ATOM 2501 C CA . GLN A 1 308 ? 3.408 -5.667 -28.353 1.00 97.25 308 GLN A CA 1
ATOM 2502 C C . GLN A 1 308 ? 2.391 -5.963 -27.243 1.00 97.25 308 GLN A C 1
ATOM 2504 O O . GLN A 1 308 ? 1.184 -6.049 -27.495 1.00 97.25 308 GLN A O 1
ATOM 2509 N N . VAL A 1 309 ? 2.858 -6.105 -25.997 1.00 97.88 309 VAL A N 1
ATOM 2510 C CA . VAL A 1 309 ? 1.977 -6.374 -24.851 1.00 97.88 309 VAL A CA 1
ATOM 2511 C C . VAL A 1 309 ? 1.092 -5.168 -24.545 1.00 97.88 309 VAL A C 1
ATOM 2513 O O . VAL A 1 309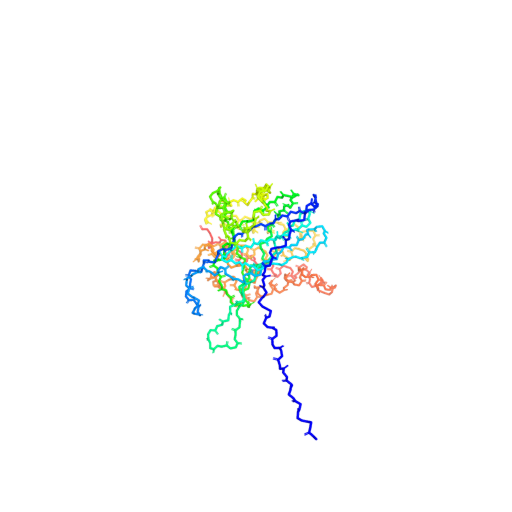 ? -0.107 -5.327 -24.298 1.00 97.88 309 VAL A O 1
ATOM 2516 N N . ARG A 1 310 ? 1.659 -3.961 -24.584 1.00 98.00 310 ARG A N 1
ATOM 2517 C CA . ARG A 1 310 ? 0.941 -2.707 -24.365 1.00 98.00 310 ARG A CA 1
ATOM 2518 C C . ARG A 1 310 ? -0.181 -2.535 -25.381 1.00 98.00 310 ARG A C 1
ATOM 2520 O O . ARG A 1 310 ? -1.311 -2.268 -24.979 1.00 98.00 310 ARG A O 1
ATOM 2527 N N . ASP A 1 311 ? 0.094 -2.723 -26.665 1.00 97.62 311 ASP A N 1
ATOM 2528 C CA . ASP A 1 311 ? -0.903 -2.572 -27.723 1.00 97.62 311 ASP A CA 1
ATOM 2529 C C . ASP A 1 311 ? -2.013 -3.616 -27.601 1.00 97.62 311 ASP A C 1
ATOM 2531 O O . ASP A 1 311 ? -3.196 -3.279 -27.713 1.00 97.62 311 ASP A O 1
ATOM 2535 N N . LYS A 1 312 ? -1.659 -4.866 -27.273 1.00 97.94 312 LYS A N 1
ATOM 2536 C CA . LYS A 1 312 ? -2.636 -5.920 -26.977 1.00 97.94 312 LYS A CA 1
ATOM 2537 C C . LYS A 1 312 ? -3.552 -5.524 -25.813 1.00 97.94 312 LYS A C 1
ATOM 2539 O O . LYS A 1 312 ? -4.772 -5.575 -25.962 1.00 97.94 312 LYS A O 1
ATOM 2544 N N . LEU A 1 313 ? -2.991 -5.076 -24.687 1.00 98.06 313 LEU A N 1
ATOM 2545 C CA . LEU A 1 313 ? -3.770 -4.632 -23.523 1.00 98.06 313 LEU A CA 1
ATOM 2546 C C . LEU A 1 313 ? -4.652 -3.425 -23.854 1.00 98.06 313 LEU A C 1
ATOM 2548 O O . LEU A 1 313 ? -5.835 -3.426 -23.522 1.00 98.06 313 LEU A O 1
ATOM 2552 N N . LYS A 1 314 ? -4.121 -2.415 -24.553 1.00 97.81 314 LYS A N 1
ATOM 2553 C CA . LYS A 1 314 ? -4.893 -1.227 -24.945 1.00 97.81 314 LYS A CA 1
ATOM 2554 C C . LYS A 1 314 ? -6.042 -1.573 -25.886 1.00 97.81 314 LYS A C 1
ATOM 2556 O O . LYS A 1 314 ? -7.118 -1.004 -25.743 1.00 97.81 314 LYS A O 1
ATOM 2561 N N . ASN A 1 315 ? -5.851 -2.507 -26.815 1.00 97.94 315 ASN A N 1
ATOM 2562 C CA . ASN A 1 315 ? -6.928 -2.962 -27.694 1.00 97.94 315 ASN A CA 1
ATOM 2563 C C . ASN A 1 315 ? -8.030 -3.695 -26.929 1.00 97.94 315 ASN A C 1
ATOM 2565 O O . ASN A 1 315 ? -9.200 -3.472 -27.213 1.00 97.94 315 ASN A O 1
ATOM 2569 N N . LEU A 1 316 ? -7.672 -4.501 -25.930 1.00 97.06 316 LEU A N 1
ATOM 2570 C CA . LEU A 1 316 ? -8.647 -5.166 -25.067 1.00 97.06 316 LEU A CA 1
ATOM 2571 C C . LEU A 1 316 ? -9.344 -4.212 -24.084 1.00 97.06 316 LEU A C 1
ATOM 2573 O O . LEU A 1 316 ? -10.394 -4.553 -23.544 1.00 97.06 316 LEU A O 1
ATOM 2577 N N . LEU A 1 317 ? -8.765 -3.039 -23.815 1.00 96.62 317 LEU A N 1
ATOM 2578 C CA . LEU A 1 317 ? -9.313 -2.029 -22.906 1.00 96.62 317 LEU A CA 1
ATOM 2579 C C . LEU A 1 317 ? -10.282 -1.050 -23.576 1.00 96.62 317 LEU A C 1
ATOM 2581 O O . LEU A 1 317 ? -11.111 -0.495 -22.856 1.00 96.62 317 LEU A O 1
ATOM 2585 N N . LYS A 1 318 ? -10.232 -0.905 -24.904 1.00 91.75 318 LYS A N 1
ATOM 2586 C CA . LYS A 1 318 ? -11.247 -0.187 -25.697 1.00 91.75 318 LYS A CA 1
ATOM 2587 C C . LYS A 1 318 ? -12.643 -0.784 -25.511 1.00 91.75 318 LYS A C 1
ATOM 2589 O O . LYS A 1 318 ? -13.604 0.002 -25.579 1.00 91.75 318 LYS A O 1
#